Protein AF-A0A1M7T7Q1-F1 (afdb_monomer_lite)

pLDDT: mean 77.38, std 20.25, range [26.64, 97.25]

Radius of gyration: 21.07 Å; chains: 1; bounding box: 43×34×68 Å

Sequence (212 aa):
MLPATKINEINEPLFECFINLDTLTEVQIYKYNQEIDKLAKANKEGALLAHALLCAIQNKNEEAVNAVMSVVNIANHKASFLNSMKILRHLGRMYKLHEVACLGFKKYPTDKVIINDVIESSLATEDAVTLELALEHWHKLFNQPHPSELIFYLEEKIANETKATKQEPEEIDEALGQVLNLSENNLFESAILSKRMKKLAQDLADEINCDD

Foldseek 3Di:
DDPLQPPDDQSNVLVVCLVVLHADDPVRLVVLVVVLVVCCVPPVLVSLLSQLSSCVSVVVPVSSLVSLVVSLVVPPDLSSLVSSLVSCVSSVVLVSSLVSLVSSCVVVVLDPVSLVSNLVSCVVVVVPPSNVVSQVSCCVRPVDGDVVVVVVVLVVVLVVVLVVDPDDPPVVVVSVVVVVVVCVVPPDDDPVSVVVVVVVVVVVVVVVVVPD

Structure (mmCIF, N/CA/C/O backbone):
data_AF-A0A1M7T7Q1-F1
#
_entry.id   AF-A0A1M7T7Q1-F1
#
loop_
_atom_site.group_PDB
_atom_site.id
_atom_site.type_symbol
_atom_site.label_atom_id
_atom_site.label_alt_id
_atom_site.label_comp_id
_atom_site.label_asym_id
_atom_site.label_entity_id
_atom_site.label_seq_id
_atom_site.pdbx_PDB_ins_code
_atom_site.Cartn_x
_atom_site.Cartn_y
_atom_site.Cartn_z
_atom_site.occupancy
_atom_site.B_iso_or_equiv
_atom_site.auth_seq_id
_atom_site.auth_comp_id
_atom_site.auth_asym_id
_atom_site.auth_atom_id
_atom_site.pdbx_PDB_model_num
ATOM 1 N N . MET A 1 1 ? -5.177 -14.797 -4.911 1.00 26.64 1 MET A N 1
ATOM 2 C CA . MET A 1 1 ? -5.858 -14.181 -3.746 1.00 26.64 1 MET A CA 1
ATOM 3 C C . MET A 1 1 ? -4.938 -14.252 -2.532 1.00 26.64 1 MET A C 1
ATOM 5 O O . MET A 1 1 ? -4.535 -15.349 -2.177 1.00 26.64 1 MET A O 1
ATOM 9 N N . LEU A 1 2 ? -4.575 -13.119 -1.919 1.00 33.88 2 LEU A N 1
ATOM 10 C CA . LEU A 1 2 ? -3.832 -13.079 -0.648 1.00 33.88 2 LEU A CA 1
ATOM 11 C C . LEU A 1 2 ? -4.818 -12.861 0.510 1.00 33.88 2 LEU A C 1
ATOM 13 O O . LEU A 1 2 ? -5.330 -11.746 0.630 1.00 33.88 2 LEU A O 1
ATOM 17 N N . PRO A 1 3 ? -5.071 -13.854 1.380 1.00 39.50 3 PRO A N 1
ATOM 18 C CA . PRO A 1 3 ? -5.788 -13.623 2.622 1.00 39.50 3 PRO A CA 1
ATOM 19 C C . PRO A 1 3 ? -4.788 -13.122 3.674 1.00 39.50 3 PRO A C 1
ATOM 21 O O . PRO A 1 3 ? -3.991 -13.887 4.209 1.00 39.50 3 PRO A O 1
ATOM 24 N N . ALA A 1 4 ? -4.801 -11.822 3.961 1.00 40.16 4 ALA A N 1
ATOM 25 C CA . ALA A 1 4 ? -4.068 -11.243 5.095 1.00 40.16 4 ALA A CA 1
ATOM 26 C C . ALA A 1 4 ? -4.928 -10.217 5.857 1.00 40.16 4 ALA A C 1
ATOM 28 O O . ALA A 1 4 ? -4.434 -9.197 6.338 1.00 40.16 4 ALA A O 1
ATOM 29 N N . THR A 1 5 ? -6.230 -10.491 5.955 1.00 49.72 5 THR A N 1
ATOM 30 C CA . THR A 1 5 ? -7.242 -9.606 6.551 1.00 49.72 5 THR A CA 1
ATOM 31 C C . THR A 1 5 ? -7.559 -9.882 8.020 1.00 49.72 5 THR A C 1
ATOM 33 O O . THR A 1 5 ? -8.379 -9.179 8.590 1.00 49.72 5 THR A O 1
ATOM 36 N N . LYS A 1 6 ? -6.878 -10.810 8.704 1.00 54.25 6 LYS A N 1
ATOM 37 C CA . LYS A 1 6 ? -7.157 -11.086 10.129 1.00 54.25 6 LYS A CA 1
ATOM 38 C C . LYS A 1 6 ? -6.105 -10.528 11.084 1.00 54.25 6 LYS A C 1
ATOM 40 O O . LYS A 1 6 ? -5.634 -11.236 11.965 1.00 54.25 6 LYS A O 1
ATOM 45 N N . ILE A 1 7 ? -5.734 -9.253 10.933 1.00 61.22 7 ILE A N 1
ATOM 46 C CA . ILE A 1 7 ? -5.077 -8.547 12.053 1.00 61.22 7 ILE A CA 1
ATOM 47 C C . ILE A 1 7 ? -6.102 -8.347 13.186 1.00 61.22 7 ILE A C 1
ATOM 49 O O . ILE A 1 7 ? -5.757 -8.467 14.359 1.00 61.22 7 ILE A O 1
ATOM 53 N N . ASN A 1 8 ? -7.364 -8.072 12.836 1.00 70.62 8 ASN A N 1
ATOM 54 C CA . ASN A 1 8 ? -8.517 -8.038 13.738 1.00 70.62 8 ASN A CA 1
ATOM 55 C C . ASN A 1 8 ? -9.832 -8.106 12.931 1.00 70.62 8 ASN A C 1
ATOM 57 O O . ASN A 1 8 ? -9.811 -7.993 11.706 1.00 70.62 8 ASN A O 1
ATOM 61 N N . GLU A 1 9 ? -10.957 -8.264 13.630 1.00 78.06 9 GLU A N 1
ATOM 62 C CA . GLU A 1 9 ? -12.293 -8.461 13.044 1.00 78.06 9 GLU A CA 1
ATOM 63 C C . GLU A 1 9 ? -12.877 -7.218 12.348 1.00 78.06 9 GLU A C 1
ATOM 65 O O . GLU A 1 9 ? -13.730 -7.364 11.478 1.00 78.06 9 GLU A O 1
ATOM 70 N N . ILE A 1 10 ? -12.422 -6.001 12.682 1.00 86.94 10 ILE A N 1
ATOM 71 C CA . ILE A 1 10 ? -12.958 -4.760 12.087 1.00 86.94 10 ILE A CA 1
ATOM 72 C C . ILE A 1 10 ? -12.208 -4.317 10.825 1.00 86.94 10 ILE A C 1
ATOM 74 O O . ILE A 1 10 ? -12.775 -3.605 9.999 1.00 86.94 10 ILE A O 1
ATOM 78 N N . ASN A 1 11 ? -10.956 -4.748 10.646 1.00 84.62 11 ASN A N 1
ATOM 79 C CA . ASN A 1 11 ? -10.134 -4.375 9.494 1.00 84.62 11 ASN A CA 1
ATOM 80 C C . ASN A 1 11 ? -10.674 -4.934 8.181 1.00 84.62 11 ASN A C 1
ATOM 82 O O . ASN A 1 11 ? -10.568 -4.264 7.164 1.00 84.62 11 ASN A O 1
ATOM 86 N N . GLU A 1 12 ? -11.217 -6.151 8.186 1.00 85.50 12 GLU A N 1
ATOM 87 C CA . GLU A 1 12 ? -11.718 -6.799 6.972 1.00 85.50 12 GLU A CA 1
ATOM 88 C C . GLU A 1 12 ? -12.935 -6.056 6.384 1.00 85.50 12 GLU A C 1
ATOM 90 O O . GLU A 1 12 ? -12.836 -5.624 5.234 1.00 85.50 12 GLU A O 1
ATOM 95 N N . PRO A 1 13 ? -13.997 -5.751 7.163 1.00 90.25 13 PRO A N 1
ATOM 96 C CA . PRO A 1 13 ? -15.091 -4.898 6.692 1.00 90.25 13 PRO A CA 1
ATOM 97 C C . PRO A 1 13 ? -14.647 -3.496 6.250 1.00 90.25 13 PRO A C 1
ATOM 99 O O . PRO A 1 13 ? -15.153 -2.964 5.265 1.00 90.25 13 PRO A O 1
ATOM 102 N N . LEU A 1 14 ? -13.697 -2.878 6.965 1.00 92.56 14 LEU A N 1
ATOM 103 C CA . LEU A 1 14 ? -13.182 -1.556 6.593 1.00 92.56 14 LEU A CA 1
ATOM 104 C C . LEU A 1 14 ? -12.370 -1.603 5.293 1.00 92.56 14 LEU A C 1
ATOM 106 O O . LEU A 1 14 ? -12.449 -0.677 4.493 1.00 92.56 14 LEU A O 1
ATOM 110 N N . PHE A 1 15 ? -11.614 -2.674 5.051 1.00 89.94 15 PHE A N 1
ATOM 111 C CA . PHE A 1 15 ? -10.901 -2.858 3.789 1.00 89.94 15 PHE A CA 1
ATOM 112 C C . PHE A 1 15 ? -11.854 -3.036 2.615 1.00 89.94 15 PHE A C 1
ATOM 114 O O . PHE A 1 15 ? -11.619 -2.446 1.566 1.00 89.94 15 PHE A O 1
ATOM 121 N N . GLU A 1 16 ? -12.908 -3.832 2.784 1.00 89.12 16 GLU A N 1
ATOM 122 C CA . GLU A 1 16 ? -13.925 -4.025 1.750 1.00 89.12 16 GLU A CA 1
ATOM 123 C C . GLU A 1 16 ? -14.598 -2.695 1.395 1.00 89.12 16 GLU A C 1
ATOM 125 O O . GLU A 1 16 ? -14.605 -2.304 0.230 1.00 89.12 16 GLU A O 1
ATOM 130 N N . CYS A 1 17 ? -15.034 -1.945 2.411 1.00 90.69 17 CYS A N 1
ATOM 131 C CA . CYS A 1 17 ? -15.603 -0.608 2.246 1.00 90.69 17 CYS A CA 1
ATOM 132 C C . CYS A 1 17 ? -14.634 0.342 1.517 1.00 90.69 17 CYS A C 1
ATOM 134 O O . CYS A 1 17 ? -15.016 1.023 0.567 1.00 90.69 17 CYS A O 1
ATOM 136 N N . PHE A 1 18 ? -13.357 0.345 1.909 1.00 90.06 18 PHE A N 1
ATOM 137 C CA . PHE A 1 18 ? -12.330 1.175 1.283 1.00 90.06 18 PHE A CA 1
ATOM 138 C C . PHE A 1 18 ? -12.067 0.807 -0.186 1.00 90.06 18 PHE A C 1
ATOM 140 O O . PHE A 1 18 ? -11.972 1.696 -1.029 1.00 90.06 18 PHE A O 1
ATOM 147 N N . ILE A 1 19 ? -11.960 -0.485 -0.511 1.00 86.88 19 ILE A N 1
ATOM 148 C CA . ILE A 1 19 ? -11.691 -0.959 -1.878 1.00 86.88 19 ILE A CA 1
ATOM 149 C C . ILE A 1 19 ? -12.881 -0.681 -2.801 1.00 86.88 19 ILE A C 1
ATOM 151 O O . ILE A 1 19 ? -12.678 -0.279 -3.946 1.00 86.88 19 ILE A O 1
ATOM 155 N N . ASN A 1 20 ? -14.105 -0.857 -2.300 1.00 87.56 20 ASN A N 1
ATOM 156 C CA . ASN A 1 20 ? -15.332 -0.609 -3.056 1.00 87.56 20 ASN A CA 1
ATOM 157 C C . ASN A 1 20 ? -15.687 0.882 -3.164 1.00 87.56 20 ASN A C 1
ATOM 159 O O . ASN A 1 20 ? -16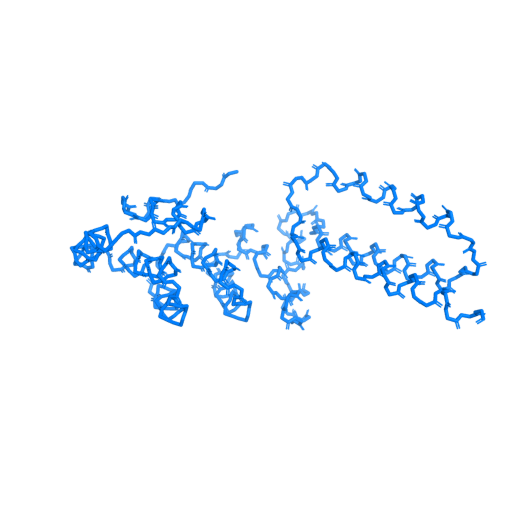.637 1.225 -3.863 1.00 87.56 20 ASN A O 1
ATOM 163 N N . LEU A 1 21 ? -14.916 1.766 -2.514 1.00 86.75 21 LEU A N 1
ATOM 164 C CA . LEU A 1 21 ? -15.192 3.203 -2.422 1.00 86.75 21 LEU A CA 1
ATOM 165 C C . LEU A 1 21 ? -16.572 3.494 -1.808 1.00 86.75 21 LEU A C 1
ATOM 167 O O . LEU A 1 21 ? -17.237 4.471 -2.161 1.00 86.75 21 LEU A O 1
ATOM 171 N N . ASP A 1 22 ? -16.997 2.638 -0.880 1.00 90.25 22 ASP A N 1
ATOM 172 C CA . ASP A 1 22 ? -18.260 2.784 -0.175 1.00 90.25 22 ASP A CA 1
ATOM 173 C C . ASP A 1 22 ? -18.192 3.946 0.821 1.00 90.25 22 ASP A C 1
ATOM 175 O O . ASP A 1 22 ? -17.149 4.265 1.396 1.00 90.25 22 ASP A O 1
ATOM 179 N N . THR A 1 23 ? -19.345 4.561 1.074 1.00 89.94 23 THR A N 1
ATOM 180 C CA . THR A 1 23 ? -19.474 5.593 2.107 1.00 89.94 23 THR A CA 1
ATOM 181 C C . THR A 1 23 ? -20.092 5.007 3.366 1.00 89.94 23 THR A C 1
ATOM 183 O O . THR A 1 23 ? -20.988 4.164 3.320 1.00 89.94 23 THR A O 1
ATOM 186 N N . LEU A 1 24 ? -19.619 5.476 4.517 1.00 93.25 24 LEU A N 1
ATOM 187 C CA . LEU A 1 24 ? -20.177 5.113 5.813 1.00 93.25 24 LEU A CA 1
ATOM 188 C C . LEU A 1 24 ? -21.069 6.238 6.329 1.00 93.25 24 LEU A C 1
ATOM 190 O O . LEU A 1 24 ? -20.715 7.414 6.274 1.00 93.25 24 LEU A O 1
ATOM 194 N N . THR A 1 25 ? -22.212 5.866 6.896 1.00 95.25 25 THR A N 1
ATOM 195 C CA . THR A 1 25 ? -23.063 6.793 7.649 1.00 95.25 25 THR A CA 1
ATOM 196 C C . THR A 1 25 ? -22.359 7.277 8.918 1.00 95.25 25 THR A C 1
ATOM 198 O O . THR A 1 25 ? -21.498 6.588 9.472 1.00 95.25 25 THR A O 1
ATOM 201 N N . GLU A 1 26 ? -22.781 8.424 9.458 1.00 94.62 26 GLU A N 1
ATOM 202 C CA . GLU A 1 26 ? -22.246 8.956 10.723 1.00 94.62 26 GLU A CA 1
ATOM 203 C C . GLU A 1 26 ? -22.358 7.947 11.879 1.00 94.62 26 GLU A C 1
ATOM 205 O O . GLU A 1 26 ? -21.442 7.813 12.691 1.00 94.62 26 GLU A O 1
ATOM 210 N N . VAL A 1 27 ? -23.444 7.166 11.917 1.00 95.69 27 VAL A N 1
ATOM 211 C CA . VAL A 1 27 ? -23.657 6.118 12.927 1.00 95.69 27 VAL A CA 1
ATOM 212 C C . VAL A 1 27 ? -22.642 4.984 12.778 1.00 95.69 27 VAL A C 1
ATOM 214 O O . VAL A 1 27 ? -22.128 4.486 13.780 1.00 95.69 27 VAL A O 1
ATOM 217 N N . GLN A 1 28 ? -22.334 4.564 11.547 1.00 95.56 28 GLN A N 1
ATOM 218 C CA . GLN A 1 28 ? -21.312 3.544 11.291 1.00 95.56 28 GLN A CA 1
ATOM 219 C C . GLN A 1 28 ? -19.921 4.061 11.659 1.00 95.56 28 GLN A C 1
ATOM 221 O O . GLN A 1 28 ? -19.179 3.362 12.344 1.00 95.56 28 GLN A O 1
ATOM 226 N N . ILE A 1 29 ? -19.597 5.299 11.282 1.00 95.50 29 ILE A N 1
ATOM 227 C CA . ILE A 1 29 ? -18.335 5.956 11.640 1.00 95.50 29 ILE A CA 1
ATOM 228 C C . ILE A 1 29 ? -18.161 6.000 13.160 1.00 95.50 29 ILE A C 1
ATOM 230 O O . ILE A 1 29 ? -17.108 5.627 13.676 1.00 95.50 29 ILE A O 1
ATOM 234 N N . TYR A 1 30 ? -19.199 6.414 13.890 1.00 95.69 30 TYR A N 1
ATOM 235 C CA . TYR A 1 30 ? -19.169 6.458 15.348 1.00 95.69 30 TYR A CA 1
ATOM 236 C C . TYR A 1 30 ? -18.923 5.072 15.960 1.00 95.69 30 TYR A C 1
ATOM 238 O O . TYR A 1 30 ? -18.077 4.932 16.844 1.00 95.69 30 TYR A O 1
ATOM 246 N N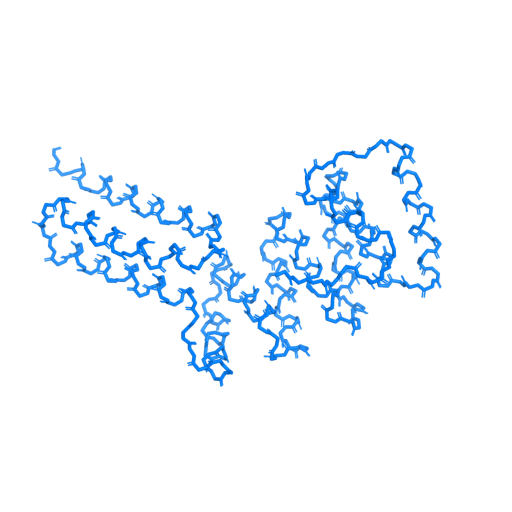 . LYS A 1 31 ? -19.602 4.033 15.454 1.00 95.62 31 LYS A N 1
ATOM 247 C CA . LYS A 1 31 ? -19.387 2.645 15.892 1.00 95.62 31 LYS A CA 1
ATOM 248 C C . LYS A 1 31 ? -17.955 2.176 15.631 1.00 95.62 31 LYS A C 1
ATOM 250 O O . LYS A 1 31 ? -17.335 1.631 16.538 1.00 95.62 31 LYS A O 1
ATOM 255 N N . TYR A 1 32 ? -17.408 2.424 14.440 1.00 96.25 32 TYR A N 1
ATOM 256 C CA . TYR A 1 32 ? -16.029 2.039 14.131 1.00 96.25 32 TYR A CA 1
ATOM 257 C C . TYR A 1 32 ? -15.013 2.767 15.010 1.00 96.25 32 TYR A C 1
ATOM 259 O O . TYR A 1 32 ? -14.093 2.121 15.496 1.00 96.25 32 TYR A O 1
ATOM 267 N N . ASN A 1 33 ? -15.198 4.059 15.294 1.00 95.44 33 ASN A N 1
ATOM 268 C CA . ASN A 1 33 ? -14.327 4.775 16.232 1.00 95.44 33 ASN A CA 1
ATOM 269 C C . ASN A 1 33 ? -14.337 4.133 17.630 1.00 95.44 33 ASN A C 1
ATOM 271 O O . ASN A 1 33 ? -13.274 3.907 18.202 1.00 95.44 33 ASN A O 1
ATOM 275 N N . GLN A 1 34 ? -15.510 3.756 18.153 1.00 94.94 34 GLN A N 1
ATOM 276 C CA . GLN A 1 34 ? -15.586 3.061 19.444 1.00 94.94 34 GLN A CA 1
ATOM 277 C C . GLN A 1 34 ? -14.861 1.709 19.434 1.00 94.94 34 GLN A C 1
ATOM 279 O O . GLN A 1 34 ? -14.197 1.358 20.411 1.00 94.94 34 GLN A O 1
ATOM 284 N N . GLU A 1 35 ? -14.987 0.933 18.357 1.00 94.00 35 GLU A N 1
ATOM 285 C CA . GLU A 1 35 ? -14.284 -0.347 18.231 1.00 94.00 35 GLU A CA 1
ATOM 286 C C . GLU A 1 35 ? -12.768 -0.160 18.076 1.00 94.00 35 GLU A C 1
ATOM 288 O O . GLU A 1 35 ? -11.995 -0.898 18.687 1.00 94.00 35 GLU A O 1
ATOM 293 N N . ILE A 1 36 ? -12.327 0.872 17.351 1.00 95.00 36 ILE A N 1
ATOM 294 C CA . ILE A 1 36 ? -10.913 1.254 17.240 1.00 95.00 36 ILE A CA 1
ATOM 295 C C . ILE A 1 36 ? -10.341 1.611 18.617 1.00 95.00 36 ILE A C 1
ATOM 297 O O . ILE A 1 36 ? -9.273 1.116 18.975 1.00 95.00 36 ILE A O 1
ATOM 301 N N . ASP A 1 37 ? -11.057 2.398 19.422 1.00 93.69 37 ASP A N 1
ATOM 302 C CA . ASP A 1 37 ? -10.616 2.788 20.768 1.00 93.69 37 ASP A CA 1
ATOM 303 C C . ASP A 1 37 ? -10.506 1.589 21.721 1.00 93.69 37 ASP A C 1
ATOM 305 O O . ASP A 1 37 ? -9.577 1.501 22.534 1.00 93.69 37 ASP A O 1
ATOM 309 N N . LYS A 1 38 ? -11.441 0.633 21.627 1.00 91.94 38 LYS A N 1
ATOM 310 C CA . LYS A 1 38 ? -11.355 -0.635 22.370 1.00 91.94 38 LYS A CA 1
ATOM 311 C C . LYS A 1 38 ? -10.139 -1.437 21.918 1.00 91.94 38 LYS A C 1
ATOM 313 O O . LYS A 1 38 ? -9.373 -1.917 22.754 1.00 91.94 38 LYS A O 1
ATOM 318 N N . LEU A 1 39 ? -9.944 -1.544 20.606 1.00 89.31 39 LEU A N 1
ATOM 319 C CA . LEU A 1 39 ? -8.854 -2.296 20.007 1.00 89.31 39 LEU A CA 1
ATOM 320 C C . LEU A 1 39 ? -7.487 -1.690 20.337 1.00 89.31 39 LEU A C 1
ATOM 322 O O . LEU A 1 39 ? -6.550 -2.440 20.590 1.00 89.31 39 LEU A O 1
ATOM 326 N N . ALA A 1 40 ? -7.366 -0.364 20.421 1.00 89.75 40 ALA A N 1
ATOM 327 C CA . ALA A 1 40 ? -6.110 0.325 20.720 1.00 89.75 40 ALA A CA 1
ATOM 328 C C . ALA A 1 40 ? -5.487 -0.104 22.060 1.00 89.75 40 ALA A C 1
ATOM 330 O O . ALA A 1 40 ? -4.267 -0.048 22.219 1.00 89.75 40 ALA A O 1
ATOM 331 N N . LYS A 1 41 ? -6.309 -0.580 23.005 1.00 88.25 41 LYS A N 1
ATOM 332 C CA . LYS A 1 41 ? -5.861 -1.100 24.306 1.00 88.25 41 LYS A CA 1
ATOM 333 C C . LYS A 1 41 ? -5.279 -2.514 24.229 1.00 88.25 41 LYS A C 1
ATOM 335 O O . LYS A 1 41 ? -4.482 -2.875 25.087 1.00 88.25 41 LYS A O 1
ATOM 340 N N . ALA A 1 42 ? -5.680 -3.306 23.235 1.00 86.69 42 ALA A N 1
ATOM 341 C CA . ALA A 1 42 ? -5.305 -4.716 23.099 1.00 86.69 42 ALA A CA 1
ATOM 342 C C . ALA A 1 42 ? -4.314 -4.969 21.950 1.00 86.69 42 ALA A C 1
ATOM 344 O O . ALA A 1 42 ? -3.381 -5.753 22.091 1.00 86.69 42 ALA A O 1
ATOM 345 N N . ASN A 1 43 ? -4.506 -4.299 20.813 1.00 87.12 43 ASN A N 1
ATOM 346 C CA . ASN A 1 43 ? -3.706 -4.433 19.602 1.00 87.12 43 ASN A CA 1
ATOM 347 C C . ASN A 1 43 ? -3.548 -3.063 18.925 1.00 87.12 43 ASN A C 1
ATOM 349 O O . ASN A 1 43 ? -4.347 -2.659 18.077 1.00 87.12 43 ASN A O 1
ATOM 353 N N . LYS A 1 44 ? -2.475 -2.356 19.293 1.00 89.00 44 LYS A N 1
ATOM 354 C CA . LYS A 1 44 ? -2.169 -1.017 18.773 1.00 89.00 44 LYS A CA 1
ATOM 355 C C . LYS A 1 44 ? -1.949 -1.004 17.255 1.00 89.00 44 LYS A C 1
ATOM 357 O O . LYS A 1 44 ? -2.403 -0.083 16.587 1.00 89.00 44 LYS A O 1
ATOM 362 N N . GLU A 1 45 ? -1.280 -2.021 16.715 1.00 90.50 45 GLU A N 1
ATOM 363 C CA . GLU A 1 45 ? -0.999 -2.156 15.277 1.00 90.50 45 GLU A CA 1
ATOM 364 C C . GLU A 1 45 ? -2.299 -2.308 14.477 1.00 90.50 45 GLU A C 1
ATOM 366 O O . GLU A 1 45 ? -2.539 -1.578 13.516 1.00 90.50 45 GLU A O 1
ATOM 371 N N . GLY A 1 46 ? -3.191 -3.186 14.940 1.00 90.06 46 GLY A N 1
ATOM 372 C CA . GLY A 1 46 ? -4.513 -3.369 14.354 1.00 90.06 46 GLY A CA 1
ATOM 373 C C . GLY A 1 46 ? -5.395 -2.124 14.437 1.00 90.06 46 GLY A C 1
ATOM 374 O O . GLY A 1 46 ? -6.076 -1.813 13.463 1.00 90.06 46 GLY A O 1
ATOM 375 N N . ALA A 1 47 ? -5.365 -1.408 15.564 1.00 92.56 47 ALA A N 1
ATOM 376 C CA . ALA A 1 47 ? -6.148 -0.188 15.757 1.00 92.56 47 ALA A CA 1
ATOM 377 C C . ALA A 1 47 ? -5.686 0.956 14.849 1.00 92.56 47 ALA A C 1
ATOM 379 O O . ALA A 1 47 ? -6.516 1.637 14.254 1.00 92.56 47 ALA A O 1
ATOM 380 N N . LEU A 1 48 ? -4.371 1.142 14.694 1.00 94.38 48 LEU A N 1
ATOM 381 C CA . LEU A 1 48 ? -3.830 2.149 13.779 1.00 94.38 48 LEU A CA 1
ATOM 382 C C . LEU A 1 48 ? -4.187 1.844 12.321 1.00 94.38 48 LEU A C 1
ATOM 384 O O . LEU A 1 48 ? -4.496 2.763 11.568 1.00 94.38 48 LEU A O 1
ATOM 388 N N . LEU A 1 49 ? -4.199 0.566 11.931 1.00 94.25 49 LEU A N 1
ATOM 389 C CA . LEU A 1 49 ? -4.602 0.175 10.582 1.00 94.25 49 LEU A CA 1
ATOM 390 C C . LEU A 1 49 ? -6.101 0.413 10.337 1.00 94.25 49 LEU A C 1
ATOM 392 O O . LEU A 1 49 ? -6.465 0.969 9.303 1.00 94.25 49 LEU A O 1
ATOM 396 N N . ALA A 1 50 ? -6.958 0.064 11.301 1.00 94.75 50 ALA A N 1
ATOM 397 C CA . ALA A 1 50 ? -8.387 0.372 11.247 1.00 94.75 50 ALA A CA 1
ATOM 398 C C . ALA A 1 50 ? -8.633 1.886 11.146 1.00 94.75 50 ALA A C 1
ATOM 400 O O . ALA A 1 50 ? -9.456 2.338 10.351 1.00 94.75 50 ALA A O 1
ATOM 401 N N . HIS A 1 51 ? -7.882 2.678 11.916 1.00 96.94 51 HIS A N 1
ATOM 402 C CA . HIS A 1 51 ? -7.945 4.134 11.867 1.00 96.94 51 HIS A CA 1
ATOM 403 C C . HIS A 1 51 ? -7.519 4.686 10.501 1.00 96.94 51 HIS A C 1
ATOM 405 O O . HIS A 1 51 ? -8.211 5.540 9.950 1.00 96.94 51 HIS A O 1
ATOM 411 N N . ALA A 1 52 ? -6.437 4.162 9.916 1.00 96.81 52 ALA A N 1
ATOM 412 C CA . ALA A 1 52 ? -5.993 4.551 8.581 1.00 96.81 52 ALA A CA 1
ATOM 413 C C . ALA A 1 52 ? -7.080 4.314 7.519 1.00 96.81 52 ALA A C 1
ATOM 415 O O . ALA A 1 52 ? -7.365 5.209 6.725 1.00 96.81 52 ALA A O 1
ATOM 416 N N . LEU A 1 53 ? -7.721 3.140 7.543 1.00 96.00 53 LEU A N 1
ATOM 417 C CA . LEU A 1 53 ? -8.822 2.801 6.635 1.00 96.00 53 LEU A CA 1
ATOM 418 C C . LEU A 1 53 ? -10.027 3.718 6.834 1.00 96.00 53 LEU A C 1
ATOM 420 O O . LEU A 1 53 ? -10.568 4.239 5.863 1.00 96.00 53 LEU A O 1
ATOM 424 N N . LEU A 1 54 ? -10.432 3.952 8.085 1.00 97.00 54 LEU A N 1
ATOM 425 C CA . LEU A 1 54 ? -11.578 4.804 8.388 1.00 97.00 54 LEU A CA 1
ATOM 426 C C . LEU A 1 54 ? -11.345 6.255 7.940 1.00 97.00 54 LEU A C 1
ATOM 428 O O . LEU A 1 54 ? -12.255 6.874 7.389 1.00 97.00 54 LEU A O 1
ATOM 432 N N . CYS A 1 55 ? -10.133 6.790 8.122 1.00 96.88 55 CYS A N 1
ATOM 433 C CA . CYS A 1 55 ? -9.759 8.094 7.575 1.00 96.88 55 CYS A CA 1
ATOM 434 C C . CYS A 1 55 ? -9.810 8.091 6.042 1.00 96.88 55 CYS A C 1
ATOM 436 O O . CYS A 1 55 ? -10.379 9.008 5.452 1.00 96.88 55 CYS A O 1
ATOM 438 N N . ALA A 1 56 ? -9.287 7.050 5.391 1.00 94.62 56 ALA A N 1
ATOM 439 C CA . ALA A 1 56 ? -9.294 6.950 3.935 1.00 94.62 56 ALA A CA 1
ATOM 440 C C . ALA A 1 56 ? -10.724 6.911 3.358 1.00 94.62 56 ALA A C 1
ATOM 442 O O . ALA A 1 56 ? -11.025 7.650 2.425 1.00 94.62 56 ALA A O 1
ATOM 443 N N . ILE A 1 57 ? -11.633 6.142 3.970 1.00 94.81 57 ILE A N 1
ATOM 444 C CA . ILE A 1 57 ? -13.065 6.093 3.610 1.00 94.81 57 ILE A CA 1
ATOM 445 C C . ILE A 1 57 ? -13.733 7.469 3.763 1.00 94.81 57 ILE A C 1
ATOM 447 O O . ILE A 1 57 ? -14.593 7.849 2.975 1.00 94.81 57 ILE A O 1
ATOM 451 N N . GLN A 1 58 ? -13.320 8.252 4.761 1.00 94.81 58 GLN A N 1
ATOM 452 C CA . GLN A 1 58 ? -13.805 9.619 4.985 1.00 94.81 58 GLN A CA 1
ATOM 453 C C . GLN A 1 58 ? -13.120 10.669 4.095 1.00 94.81 58 GLN A C 1
ATOM 455 O O . GLN A 1 58 ? -13.321 11.865 4.309 1.00 94.81 58 GLN A O 1
ATOM 460 N N . ASN A 1 59 ? -12.292 10.247 3.132 1.00 92.88 59 ASN A N 1
ATOM 461 C CA . ASN A 1 59 ? -11.483 11.114 2.272 1.00 92.88 59 ASN A CA 1
ATOM 462 C C . ASN A 1 59 ? -10.518 12.038 3.052 1.00 92.88 59 ASN A C 1
ATOM 464 O O . ASN A 1 59 ? -10.099 13.095 2.576 1.00 92.88 59 ASN A O 1
ATOM 468 N N . LYS A 1 60 ? -10.144 11.626 4.267 1.00 96.00 60 LYS A N 1
ATOM 469 C CA . LYS A 1 60 ? -9.149 12.261 5.139 1.00 96.00 60 LYS A CA 1
ATOM 470 C C . LYS A 1 60 ? -7.765 11.712 4.813 1.00 96.00 60 LYS A C 1
ATOM 472 O O . LYS A 1 60 ? -7.174 10.934 5.564 1.00 96.00 60 LYS A O 1
ATOM 477 N N . ASN A 1 61 ? -7.294 12.043 3.612 1.00 93.75 61 ASN A N 1
ATOM 478 C CA . ASN A 1 61 ? -6.152 11.368 2.993 1.00 93.75 61 ASN A CA 1
ATOM 479 C C . ASN A 1 61 ? -4.842 11.588 3.758 1.00 93.75 61 ASN A C 1
ATOM 481 O O . ASN A 1 61 ? -4.064 10.650 3.913 1.00 93.75 61 ASN A O 1
ATOM 485 N N . GLU A 1 62 ? -4.603 12.793 4.274 1.00 95.25 62 GLU A N 1
ATOM 486 C CA . GLU A 1 62 ? -3.381 13.082 5.031 1.00 95.25 62 GLU A CA 1
ATOM 487 C C . GLU A 1 62 ? -3.392 12.393 6.403 1.00 95.25 62 GLU A C 1
ATOM 489 O O . GLU A 1 62 ? -2.384 11.806 6.803 1.00 95.25 62 GLU A O 1
ATOM 494 N N . GLU A 1 63 ? -4.533 12.358 7.104 1.00 97.00 63 GLU A N 1
ATOM 495 C CA . GLU A 1 63 ? -4.649 11.566 8.333 1.00 97.00 63 GLU A CA 1
ATOM 496 C C . GLU A 1 63 ? -4.475 10.066 8.070 1.00 97.00 63 GLU A C 1
ATOM 498 O O . GLU A 1 63 ? -3.791 9.389 8.840 1.00 97.00 63 GLU A O 1
ATOM 503 N N . ALA A 1 64 ? -5.028 9.547 6.970 1.00 96.69 64 ALA A N 1
ATOM 504 C CA . ALA A 1 64 ? -4.858 8.151 6.580 1.00 96.69 64 ALA A CA 1
ATOM 505 C C . ALA A 1 64 ? -3.381 7.806 6.337 1.00 96.69 64 ALA A C 1
ATOM 507 O O . ALA A 1 64 ? -2.888 6.805 6.858 1.00 96.69 64 ALA A O 1
ATOM 508 N N . VAL A 1 65 ? -2.647 8.657 5.612 1.00 96.62 65 VAL A N 1
ATOM 509 C CA . VAL A 1 65 ? -1.206 8.476 5.367 1.00 96.62 65 VAL A CA 1
ATOM 510 C C . VAL A 1 65 ? -0.415 8.518 6.674 1.00 96.62 65 VAL A C 1
ATOM 512 O O . VAL A 1 65 ? 0.415 7.642 6.916 1.00 96.62 65 VAL A O 1
ATOM 515 N N . ASN A 1 66 ? -0.689 9.482 7.554 1.00 97.25 66 ASN A N 1
ATOM 516 C CA . ASN A 1 66 ? -0.012 9.585 8.850 1.00 97.25 66 ASN A CA 1
ATOM 517 C C . ASN A 1 66 ? -0.270 8.358 9.739 1.00 97.25 66 ASN A C 1
ATOM 519 O O . ASN A 1 66 ? 0.645 7.851 10.403 1.00 97.25 66 ASN A O 1
ATOM 523 N N . ALA A 1 67 ? -1.500 7.843 9.724 1.00 96.56 67 ALA A N 1
ATOM 524 C CA . ALA A 1 67 ? -1.859 6.614 10.415 1.00 96.56 67 ALA A CA 1
ATOM 525 C C . ALA A 1 67 ? -1.122 5.401 9.825 1.00 96.56 67 ALA A C 1
ATOM 527 O O . ALA A 1 67 ? -0.545 4.624 10.586 1.00 96.56 67 ALA A O 1
ATOM 528 N N . VAL A 1 68 ? -1.038 5.280 8.494 1.00 96.75 68 VAL A N 1
ATOM 529 C CA . VAL A 1 68 ? -0.245 4.235 7.822 1.00 96.75 68 VAL A CA 1
ATOM 530 C C . VAL A 1 68 ? 1.222 4.283 8.248 1.00 96.75 68 VAL A C 1
ATOM 532 O O . VAL A 1 68 ? 1.780 3.258 8.638 1.00 96.75 68 VAL A O 1
ATOM 535 N N . MET A 1 69 ? 1.855 5.457 8.236 1.00 96.75 69 MET A N 1
ATOM 536 C CA . MET A 1 69 ? 3.257 5.570 8.657 1.00 96.75 69 MET A CA 1
ATOM 537 C C . MET A 1 69 ? 3.433 5.182 10.130 1.00 96.75 69 MET A C 1
ATOM 539 O O . MET A 1 69 ? 4.413 4.531 10.495 1.00 96.75 69 MET A O 1
ATOM 543 N N . SER A 1 70 ? 2.446 5.496 10.972 1.00 95.81 70 SER A N 1
ATOM 544 C CA . SER A 1 70 ? 2.427 5.063 12.372 1.00 95.81 70 SER A CA 1
ATOM 545 C C . SER A 1 70 ? 2.310 3.543 12.514 1.00 95.81 70 SER A C 1
ATOM 547 O O . SER A 1 70 ? 2.980 2.980 13.378 1.00 95.81 70 SER A O 1
ATOM 549 N N . VAL A 1 71 ? 1.520 2.871 11.661 1.00 94.69 71 VAL A N 1
ATOM 550 C CA . VAL A 1 71 ? 1.473 1.397 11.583 1.00 94.69 71 VAL A CA 1
ATOM 551 C C . VAL A 1 71 ? 2.856 0.858 11.237 1.00 94.69 71 VAL A C 1
ATOM 553 O O . VAL A 1 71 ? 3.370 0.015 11.963 1.00 94.69 71 VAL A O 1
ATOM 556 N N . VAL A 1 72 ? 3.476 1.360 10.165 1.00 94.31 72 VAL A N 1
ATOM 557 C CA . VAL A 1 72 ? 4.771 0.870 9.655 1.00 94.31 72 VAL A CA 1
ATOM 558 C C . VAL A 1 72 ? 5.879 0.999 10.702 1.00 94.31 72 VAL A C 1
ATOM 560 O O . VAL A 1 72 ? 6.659 0.066 10.881 1.00 94.31 72 VAL A O 1
ATOM 563 N N . ASN A 1 73 ? 5.895 2.097 11.461 1.00 93.38 73 ASN A N 1
ATOM 564 C CA . ASN A 1 73 ? 6.879 2.334 12.521 1.00 93.38 73 ASN A CA 1
ATOM 565 C C . ASN A 1 73 ? 6.814 1.322 13.673 1.00 93.38 73 ASN A C 1
ATOM 567 O O . ASN A 1 73 ? 7.813 1.118 14.361 1.00 93.38 73 ASN A O 1
ATOM 571 N N . ILE A 1 74 ? 5.656 0.699 13.903 1.00 91.19 74 ILE A N 1
ATOM 572 C CA . ILE A 1 74 ? 5.474 -0.298 14.968 1.00 91.19 74 ILE A CA 1
ATOM 573 C C . ILE A 1 74 ? 5.170 -1.699 14.429 1.00 91.19 74 ILE A C 1
ATOM 575 O O . ILE A 1 74 ? 4.903 -2.604 15.219 1.00 91.19 74 ILE A O 1
ATOM 579 N N . ALA A 1 75 ? 5.172 -1.874 13.105 1.00 87.44 75 ALA A N 1
ATOM 580 C CA . ALA A 1 75 ? 4.681 -3.075 12.450 1.00 87.44 75 ALA A CA 1
ATOM 581 C C . ALA A 1 75 ? 5.553 -4.278 12.802 1.00 87.44 75 ALA A C 1
ATOM 583 O O . ALA A 1 75 ? 6.708 -4.388 12.371 1.00 87.44 75 ALA A O 1
ATOM 584 N N . ASN A 1 76 ? 4.986 -5.229 13.540 1.00 80.62 76 ASN A N 1
ATOM 585 C CA . ASN A 1 76 ? 5.658 -6.484 13.866 1.00 80.62 76 ASN A CA 1
ATOM 586 C C . ASN A 1 76 ? 5.344 -7.574 12.843 1.00 80.62 76 ASN A C 1
ATOM 588 O O . ASN A 1 76 ? 6.134 -8.505 12.668 1.00 80.62 76 ASN A O 1
ATOM 592 N N . HIS A 1 77 ? 4.232 -7.428 12.121 1.00 84.38 77 HIS A N 1
ATOM 593 C CA . HIS A 1 77 ? 3.741 -8.430 11.193 1.00 84.38 77 HIS A CA 1
ATOM 594 C C . HIS A 1 77 ? 3.874 -7.992 9.735 1.00 84.38 77 HIS A C 1
ATOM 596 O O . HIS A 1 77 ? 3.597 -6.852 9.364 1.00 84.38 77 HIS A O 1
ATOM 602 N N . LYS A 1 78 ? 4.195 -8.961 8.872 1.00 89.25 78 LYS A N 1
ATOM 603 C CA . LYS A 1 78 ? 4.232 -8.775 7.416 1.00 89.25 78 LYS A CA 1
ATOM 604 C C . LYS A 1 78 ? 2.907 -8.246 6.866 1.00 89.25 78 LYS A C 1
ATOM 606 O O . LYS A 1 78 ? 2.894 -7.395 5.984 1.00 89.25 78 LYS A O 1
ATOM 611 N N . ALA A 1 79 ? 1.793 -8.734 7.414 1.00 87.88 79 ALA A N 1
ATOM 612 C CA . ALA A 1 79 ? 0.452 -8.322 7.011 1.00 87.88 79 ALA A CA 1
ATOM 613 C C . ALA A 1 79 ? 0.254 -6.803 7.112 1.00 87.88 79 ALA A C 1
ATOM 615 O O . ALA A 1 79 ? -0.394 -6.219 6.252 1.00 87.88 79 ALA A O 1
ATOM 616 N N . SER A 1 80 ? 0.854 -6.153 8.108 1.00 89.19 80 SER A N 1
ATOM 617 C CA . SER A 1 80 ? 0.729 -4.709 8.292 1.00 89.19 80 SER A CA 1
ATOM 618 C C . SER A 1 80 ? 1.492 -3.925 7.239 1.00 89.19 80 SER A C 1
ATOM 620 O O . SER A 1 80 ? 0.963 -2.942 6.742 1.00 89.19 80 SER A O 1
ATOM 622 N N . PHE A 1 81 ? 2.669 -4.394 6.813 1.00 91.38 81 PHE A N 1
ATOM 623 C CA . PHE A 1 81 ? 3.360 -3.811 5.659 1.00 91.38 81 PHE A CA 1
ATOM 624 C C . PHE A 1 81 ? 2.511 -3.934 4.393 1.00 91.38 81 PHE A C 1
ATOM 626 O O . PHE A 1 81 ? 2.246 -2.931 3.737 1.00 91.38 81 PHE A O 1
ATOM 633 N N . LEU A 1 82 ? 2.014 -5.137 4.090 1.00 91.69 82 LEU A N 1
ATOM 634 C CA . LEU A 1 82 ? 1.190 -5.379 2.900 1.00 91.69 82 LEU A CA 1
ATOM 635 C C . LEU A 1 82 ? -0.085 -4.523 2.894 1.00 91.69 82 LEU A C 1
ATOM 637 O O . LEU A 1 82 ? -0.448 -3.942 1.875 1.00 91.69 82 LEU A O 1
ATOM 641 N N . ASN A 1 83 ? -0.762 -4.421 4.036 1.00 91.38 83 ASN A N 1
ATOM 642 C CA . ASN A 1 83 ? -1.986 -3.636 4.163 1.00 91.38 83 ASN A CA 1
ATOM 643 C C . ASN A 1 83 ? -1.711 -2.126 4.079 1.00 91.38 83 ASN A C 1
ATOM 645 O O . ASN A 1 83 ? -2.442 -1.420 3.389 1.00 91.38 83 ASN A O 1
ATOM 649 N N . SER A 1 84 ? -0.627 -1.642 4.687 1.00 94.69 84 SER A N 1
ATOM 650 C CA . SER A 1 84 ? -0.163 -0.257 4.546 1.00 94.69 84 SER A CA 1
ATOM 651 C C . SER A 1 84 ? 0.143 0.110 3.092 1.00 94.69 84 SER A C 1
ATOM 653 O O . SER A 1 84 ? -0.294 1.157 2.616 1.00 94.69 84 SER A O 1
ATOM 655 N N . MET A 1 85 ? 0.834 -0.766 2.357 1.00 94.06 85 MET A N 1
ATOM 656 C CA . MET A 1 85 ? 1.145 -0.553 0.938 1.00 94.06 85 MET A CA 1
ATOM 657 C C . MET A 1 85 ? -0.120 -0.507 0.075 1.00 94.06 85 MET A C 1
ATOM 659 O O . MET A 1 85 ? -0.260 0.387 -0.758 1.00 94.06 85 MET A O 1
ATOM 663 N N . LYS A 1 86 ? -1.097 -1.391 0.321 1.00 91.56 86 LYS A N 1
ATOM 664 C CA . LYS A 1 86 ? -2.402 -1.334 -0.362 1.00 91.56 86 LYS A CA 1
ATOM 665 C C . LYS A 1 86 ? -3.100 0.008 -0.152 1.00 91.56 86 LYS A C 1
ATOM 667 O O . LYS A 1 86 ? -3.556 0.605 -1.123 1.00 91.56 86 LYS A O 1
ATOM 672 N N . ILE A 1 87 ? -3.153 0.502 1.086 1.00 92.50 87 ILE A N 1
ATOM 673 C CA . ILE A 1 87 ? -3.781 1.797 1.387 1.00 92.50 87 ILE A CA 1
ATOM 674 C C . ILE A 1 87 ? -3.079 2.920 0.616 1.00 92.50 87 ILE A C 1
ATOM 676 O O . ILE A 1 87 ? -3.734 3.673 -0.100 1.00 92.50 87 ILE A O 1
ATOM 680 N N . LEU A 1 88 ? -1.748 3.001 0.687 1.00 94.12 88 LEU A N 1
ATOM 681 C CA . LEU A 1 88 ? -0.979 4.051 0.005 1.00 94.12 88 LEU A CA 1
ATOM 682 C C . LEU A 1 88 ? -1.134 4.007 -1.518 1.00 94.12 88 LEU A C 1
ATOM 684 O O . LEU A 1 88 ? -1.240 5.059 -2.151 1.00 94.12 88 LEU A O 1
ATOM 688 N N . ARG A 1 89 ? -1.197 2.804 -2.094 1.00 91.19 89 ARG A N 1
ATOM 689 C CA . ARG A 1 89 ? -1.455 2.585 -3.520 1.00 91.19 89 ARG A CA 1
ATOM 690 C C . ARG A 1 89 ? -2.821 3.133 -3.931 1.00 91.19 89 ARG A C 1
ATOM 692 O O . ARG A 1 89 ? -2.892 3.905 -4.881 1.00 91.19 89 ARG A O 1
ATOM 699 N N . HIS A 1 90 ? -3.881 2.788 -3.200 1.00 88.50 90 HIS A N 1
ATOM 700 C CA . HIS A 1 90 ? -5.233 3.289 -3.474 1.00 88.50 90 HIS A CA 1
ATOM 701 C C . HIS A 1 90 ? -5.347 4.810 -3.294 1.00 88.50 90 HIS A C 1
ATOM 703 O O . HIS A 1 90 ? -6.059 5.463 -4.050 1.00 88.50 90 HIS A O 1
ATOM 709 N N . LEU A 1 91 ? -4.597 5.394 -2.355 1.00 87.25 91 LEU A N 1
ATOM 710 C CA . LEU A 1 91 ? -4.521 6.848 -2.163 1.00 87.25 91 LEU A CA 1
ATOM 711 C C . LEU A 1 91 ? -3.620 7.567 -3.191 1.00 87.25 91 LEU A C 1
ATOM 713 O O . LEU A 1 91 ? -3.450 8.788 -3.118 1.00 87.25 91 LEU A O 1
ATOM 717 N N . GLY A 1 92 ? -2.986 6.836 -4.115 1.00 87.38 92 GLY A N 1
ATOM 718 C CA . GLY A 1 92 ? -2.068 7.392 -5.114 1.00 87.38 92 GLY A CA 1
ATOM 719 C C . GLY A 1 92 ? -0.784 7.986 -4.522 1.00 87.38 92 GLY A C 1
ATOM 720 O O . GLY A 1 92 ? -0.143 8.831 -5.143 1.00 87.38 92 GLY A O 1
ATOM 721 N N . ARG A 1 93 ? -0.392 7.586 -3.308 1.00 90.94 93 ARG A N 1
ATOM 722 C CA . ARG A 1 93 ? 0.770 8.133 -2.588 1.00 90.94 93 ARG A CA 1
ATOM 723 C C . ARG A 1 93 ? 2.038 7.341 -2.914 1.00 90.94 93 ARG A C 1
ATOM 725 O O . ARG A 1 93 ? 2.618 6.709 -2.037 1.00 90.94 93 ARG A O 1
ATOM 732 N N . MET A 1 94 ? 2.475 7.388 -4.175 1.00 89.50 94 MET A N 1
ATOM 733 C CA . MET A 1 94 ? 3.536 6.509 -4.699 1.00 89.50 94 MET A CA 1
ATOM 734 C C . MET A 1 94 ? 4.900 6.681 -4.016 1.00 89.50 94 MET A C 1
ATOM 736 O O . MET A 1 94 ? 5.531 5.684 -3.690 1.00 89.50 94 MET A O 1
ATOM 740 N N . TYR A 1 95 ? 5.321 7.906 -3.683 1.00 91.94 95 TYR A N 1
ATOM 741 C CA . TYR A 1 95 ? 6.565 8.113 -2.921 1.00 91.94 95 TYR A CA 1
ATOM 742 C C . TYR A 1 95 ? 6.518 7.485 -1.522 1.00 91.94 95 TYR A C 1
ATOM 744 O O . TYR A 1 95 ? 7.500 6.910 -1.059 1.00 91.94 95 TYR A O 1
ATOM 752 N N . LYS A 1 96 ? 5.364 7.556 -0.847 1.00 95.25 96 LYS A N 1
ATOM 753 C CA . LYS A 1 96 ? 5.183 6.921 0.465 1.00 95.25 96 LYS A CA 1
ATOM 754 C C . LYS A 1 96 ? 5.057 5.410 0.347 1.00 95.25 96 LYS A C 1
ATOM 756 O O . LYS A 1 96 ? 5.609 4.696 1.177 1.00 95.25 96 LYS A O 1
ATOM 761 N N . LEU A 1 97 ? 4.373 4.923 -0.687 1.00 94.69 97 LEU A N 1
ATOM 762 C CA . LEU A 1 97 ? 4.343 3.503 -1.021 1.00 94.69 97 LEU A CA 1
ATOM 763 C C . LEU A 1 97 ? 5.769 2.972 -1.198 1.00 94.69 97 LEU A C 1
ATOM 765 O O . LEU A 1 97 ? 6.103 1.968 -0.582 1.00 94.69 97 LEU A O 1
ATOM 769 N N . HIS A 1 98 ? 6.601 3.678 -1.964 1.00 94.56 98 HIS A N 1
ATOM 770 C CA . HIS A 1 98 ? 7.996 3.321 -2.194 1.00 94.56 98 HIS A CA 1
ATOM 771 C C . HIS A 1 98 ? 8.801 3.248 -0.890 1.00 94.56 98 HIS A C 1
ATOM 773 O O . HIS A 1 98 ? 9.452 2.242 -0.613 1.00 94.56 98 HIS A O 1
ATOM 779 N N . GLU A 1 99 ? 8.682 4.263 -0.028 1.00 96.19 99 GLU A N 1
ATOM 780 C CA . GLU A 1 99 ? 9.321 4.278 1.295 1.00 96.19 99 GLU A CA 1
ATOM 781 C C . GLU A 1 99 ? 8.941 3.036 2.125 1.00 96.19 99 GLU A C 1
ATOM 783 O O . GLU A 1 99 ? 9.807 2.337 2.661 1.00 96.19 99 GLU A O 1
ATOM 788 N N . VAL A 1 100 ? 7.644 2.717 2.191 1.00 96.69 100 VAL A N 1
ATOM 789 C CA . VAL A 1 100 ? 7.133 1.565 2.946 1.00 96.69 100 VAL A CA 1
ATOM 790 C C . VAL A 1 100 ? 7.539 0.235 2.310 1.00 96.69 100 VAL A C 1
ATOM 792 O O . VAL A 1 100 ? 7.896 -0.691 3.041 1.00 96.69 100 VAL A O 1
ATOM 795 N N . ALA A 1 101 ? 7.530 0.131 0.981 1.00 95.69 101 ALA A N 1
ATOM 796 C CA . ALA A 1 101 ? 7.941 -1.066 0.254 1.00 95.69 101 ALA A CA 1
ATOM 797 C C . ALA A 1 101 ? 9.418 -1.381 0.504 1.00 95.69 101 ALA A C 1
ATOM 799 O O . ALA A 1 101 ? 9.755 -2.506 0.869 1.00 95.69 101 ALA A O 1
ATOM 800 N N . CYS A 1 102 ? 10.290 -0.374 0.437 1.00 96.00 102 CYS A N 1
ATOM 801 C CA . CYS A 1 102 ? 11.714 -0.515 0.738 1.00 96.00 102 CYS A CA 1
ATOM 802 C C . CYS A 1 102 ? 11.969 -0.944 2.192 1.00 96.00 102 CYS A C 1
ATOM 804 O O . CYS A 1 102 ? 12.826 -1.793 2.454 1.00 96.00 102 CYS A O 1
ATOM 806 N N . LEU A 1 103 ? 11.214 -0.405 3.156 1.00 95.94 103 LEU A N 1
ATOM 807 C CA . LEU A 1 103 ? 11.273 -0.860 4.552 1.00 95.94 103 LEU A CA 1
ATOM 808 C C . LEU A 1 103 ? 10.786 -2.307 4.702 1.00 95.94 103 LEU A C 1
ATOM 810 O O . LEU A 1 103 ? 11.420 -3.107 5.395 1.00 95.94 103 LEU A O 1
ATOM 814 N N . GLY A 1 104 ? 9.690 -2.654 4.026 1.00 94.56 104 GLY A N 1
ATOM 815 C CA . GLY A 1 104 ? 9.160 -4.012 3.976 1.00 94.56 104 GLY A CA 1
ATOM 816 C C . GLY A 1 104 ? 10.179 -4.992 3.407 1.00 94.56 104 GLY A C 1
ATOM 817 O O . GLY A 1 104 ? 10.392 -6.051 3.991 1.00 94.56 104 GLY A O 1
ATOM 818 N N . PHE A 1 105 ? 10.865 -4.621 2.327 1.00 95.62 105 PHE A N 1
ATOM 819 C CA . PHE A 1 105 ? 11.863 -5.450 1.659 1.00 95.62 105 PHE A CA 1
ATOM 820 C C . PHE A 1 105 ? 13.075 -5.722 2.546 1.00 95.62 105 PHE A C 1
ATOM 822 O O . PHE A 1 105 ? 13.500 -6.868 2.668 1.00 95.62 105 PHE A O 1
ATOM 829 N N . LYS A 1 106 ? 13.563 -4.711 3.276 1.00 94.50 106 LYS A N 1
ATOM 830 C CA . LYS A 1 106 ? 14.624 -4.904 4.281 1.00 94.50 106 LYS A CA 1
ATOM 831 C C . LYS A 1 106 ? 14.237 -5.928 5.353 1.00 94.50 106 LYS A C 1
ATOM 833 O O . LYS A 1 106 ? 15.097 -6.657 5.838 1.00 94.50 106 LYS A O 1
ATOM 838 N N . LYS A 1 107 ? 12.957 -5.981 5.738 1.00 94.25 107 LYS A N 1
ATOM 839 C CA . LYS A 1 107 ? 12.454 -6.883 6.788 1.00 94.25 107 LYS A CA 1
ATOM 840 C C . LYS A 1 107 ? 12.052 -8.265 6.262 1.00 94.25 107 LYS A C 1
ATOM 842 O O . LYS A 1 107 ? 12.171 -9.252 6.986 1.00 94.25 107 LYS A O 1
ATOM 847 N N . TYR A 1 108 ? 11.584 -8.341 5.022 1.00 94.19 108 TYR A N 1
ATOM 848 C CA . TYR A 1 108 ? 11.042 -9.541 4.388 1.00 94.19 108 TYR A CA 1
ATOM 849 C C . TYR A 1 108 ? 11.601 -9.701 2.961 1.00 94.19 108 TYR A C 1
ATOM 851 O O . TYR A 1 108 ? 10.842 -9.668 1.990 1.00 94.19 108 TYR A O 1
ATOM 859 N N . PRO A 1 109 ? 12.922 -9.897 2.807 1.00 94.88 109 PRO A N 1
ATOM 860 C CA . PRO A 1 109 ? 13.595 -9.810 1.510 1.00 94.88 109 PRO A CA 1
ATOM 861 C C . PRO A 1 109 ? 13.257 -10.954 0.554 1.00 94.88 109 PRO A C 1
ATOM 863 O O . PRO A 1 109 ? 13.626 -10.899 -0.609 1.00 94.88 109 PRO A O 1
ATOM 866 N N . THR A 1 110 ? 12.596 -12.014 1.015 1.00 94.31 110 THR A N 1
ATOM 867 C CA . THR A 1 110 ? 12.188 -13.152 0.177 1.00 94.31 110 THR A CA 1
ATOM 868 C C . THR A 1 110 ? 10.706 -13.125 -0.182 1.00 94.31 110 THR A C 1
ATOM 870 O O . THR A 1 110 ? 10.225 -14.014 -0.885 1.00 94.31 110 THR A O 1
ATOM 873 N N . ASP A 1 111 ? 9.954 -12.136 0.308 1.00 93.62 111 ASP A N 1
ATOM 874 C CA . ASP A 1 111 ? 8.526 -12.070 0.047 1.00 93.62 111 ASP A CA 1
ATOM 875 C C . ASP A 1 111 ? 8.251 -11.496 -1.343 1.00 93.62 111 ASP A C 1
ATOM 877 O O . ASP A 1 111 ? 8.496 -10.323 -1.617 1.00 93.62 111 ASP A O 1
ATOM 881 N N . LYS A 1 112 ? 7.697 -12.343 -2.213 1.00 91.50 112 LYS A N 1
ATOM 882 C CA . LYS A 1 112 ? 7.417 -12.008 -3.612 1.00 91.50 112 LYS A CA 1
ATOM 883 C C . LYS A 1 112 ? 6.547 -10.758 -3.770 1.00 91.50 112 LYS A C 1
ATOM 885 O O . LYS A 1 112 ? 6.776 -9.984 -4.691 1.00 91.50 112 LYS A O 1
ATOM 890 N N . VAL A 1 113 ? 5.563 -10.556 -2.892 1.00 90.75 113 VAL A N 1
ATOM 891 C CA . VAL A 1 113 ? 4.629 -9.422 -2.983 1.00 90.75 113 VAL A CA 1
ATOM 892 C C . VAL A 1 113 ? 5.346 -8.129 -2.631 1.00 90.75 113 VAL A C 1
ATOM 894 O O . VAL A 1 113 ? 5.203 -7.137 -3.331 1.00 90.75 113 VAL A O 1
ATOM 897 N N . ILE A 1 114 ? 6.168 -8.165 -1.584 1.00 92.94 114 ILE A N 1
ATOM 898 C CA . ILE A 1 114 ? 6.951 -7.007 -1.152 1.00 92.94 114 ILE A CA 1
ATOM 899 C C . ILE A 1 114 ? 7.984 -6.620 -2.215 1.00 92.94 114 ILE A C 1
ATOM 901 O O . ILE A 1 114 ? 8.126 -5.439 -2.511 1.00 92.94 114 ILE A O 1
ATOM 905 N N . ILE A 1 115 ? 8.676 -7.592 -2.817 1.00 94.38 115 ILE A N 1
ATOM 906 C CA . ILE A 1 115 ? 9.629 -7.317 -3.905 1.00 94.38 115 ILE A CA 1
ATOM 907 C C . ILE A 1 115 ? 8.902 -6.694 -5.104 1.00 94.38 115 ILE A C 1
ATOM 909 O O . ILE A 1 115 ? 9.367 -5.697 -5.649 1.00 94.38 115 ILE A O 1
ATOM 913 N N . ASN A 1 116 ? 7.735 -7.231 -5.472 1.00 91.56 116 ASN A N 1
ATOM 914 C CA . ASN A 1 116 ? 6.900 -6.672 -6.535 1.00 91.56 116 ASN A CA 1
ATOM 915 C C . ASN A 1 116 ? 6.468 -5.226 -6.221 1.00 91.56 116 ASN A C 1
ATOM 917 O O . ASN A 1 116 ? 6.548 -4.360 -7.086 1.00 91.56 116 ASN A O 1
ATOM 921 N N . ASP A 1 117 ? 6.065 -4.937 -4.979 1.00 91.69 117 ASP A N 1
ATOM 922 C CA . ASP A 1 117 ? 5.729 -3.577 -4.534 1.00 91.69 117 ASP A CA 1
ATOM 923 C C . ASP A 1 117 ? 6.938 -2.621 -4.612 1.00 91.69 117 ASP A C 1
ATOM 925 O O . ASP A 1 117 ? 6.769 -1.454 -4.974 1.00 91.69 117 ASP A O 1
ATOM 929 N N . VAL A 1 118 ? 8.161 -3.086 -4.320 1.00 94.81 118 VAL A N 1
ATOM 930 C CA . VAL A 1 118 ? 9.384 -2.282 -4.520 1.00 94.81 118 VAL A CA 1
ATOM 931 C C . VAL A 1 118 ? 9.582 -1.971 -5.999 1.00 94.81 118 VAL A C 1
ATOM 933 O O . VAL A 1 118 ? 9.734 -0.805 -6.340 1.00 94.81 118 VAL A O 1
ATOM 936 N N . ILE A 1 119 ? 9.510 -2.975 -6.875 1.00 91.12 119 ILE A N 1
ATOM 937 C CA . ILE A 1 119 ? 9.699 -2.796 -8.322 1.00 91.12 119 ILE A CA 1
ATOM 938 C C . ILE A 1 119 ? 8.676 -1.802 -8.882 1.00 91.12 119 ILE A C 1
ATOM 940 O O . ILE A 1 119 ? 9.045 -0.809 -9.506 1.00 91.12 119 ILE A O 1
ATOM 944 N N . GLU A 1 120 ? 7.387 -2.015 -8.612 1.00 88.31 120 GLU A N 1
ATOM 945 C CA . GLU A 1 120 ? 6.322 -1.145 -9.119 1.00 88.31 120 GLU A CA 1
ATOM 946 C C . GLU A 1 120 ? 6.415 0.285 -8.579 1.00 88.31 120 GLU A C 1
ATOM 948 O O . GLU A 1 120 ? 6.173 1.248 -9.310 1.00 88.31 120 GLU A O 1
ATOM 953 N N . SER A 1 121 ? 6.769 0.442 -7.303 1.00 90.62 121 SER A N 1
ATOM 954 C CA . SER A 1 121 ? 6.913 1.768 -6.707 1.00 90.62 121 SER A CA 1
ATOM 955 C C . SER A 1 121 ? 8.161 2.495 -7.209 1.00 90.62 121 SER A C 1
ATOM 957 O O . SER A 1 121 ? 8.056 3.680 -7.508 1.00 90.62 121 SER A O 1
ATOM 959 N N . SER A 1 122 ? 9.288 1.801 -7.403 1.00 89.88 122 SER A N 1
ATOM 960 C CA . SER A 1 122 ? 10.501 2.360 -8.012 1.00 89.88 122 SER A CA 1
ATOM 961 C C . SER A 1 122 ? 10.266 2.836 -9.441 1.00 89.88 122 SER A C 1
ATOM 963 O O . SER A 1 122 ? 10.758 3.897 -9.816 1.00 89.88 122 SER A O 1
ATOM 965 N N . LEU A 1 123 ? 9.470 2.101 -10.226 1.00 85.88 123 LEU A N 1
ATOM 966 C CA . LEU A 1 123 ? 9.042 2.541 -11.556 1.00 85.88 123 LEU A CA 1
ATOM 967 C C . LEU A 1 123 ? 8.237 3.838 -11.495 1.00 85.88 123 LEU A C 1
ATOM 969 O O . LEU A 1 123 ? 8.458 4.745 -12.293 1.00 85.88 123 LEU A O 1
ATOM 973 N N . ALA A 1 124 ? 7.299 3.921 -10.551 1.00 83.56 124 ALA A N 1
ATOM 974 C CA . ALA A 1 124 ? 6.433 5.083 -10.394 1.00 83.56 124 ALA A CA 1
ATOM 975 C C . ALA A 1 124 ? 7.175 6.320 -9.863 1.00 83.56 124 ALA A C 1
ATOM 977 O O . ALA A 1 124 ? 6.748 7.440 -10.132 1.00 83.56 124 ALA A O 1
ATOM 978 N N . THR A 1 125 ? 8.253 6.128 -9.098 1.00 83.00 125 THR A N 1
ATOM 979 C CA . THR A 1 125 ? 9.074 7.212 -8.537 1.00 83.00 125 THR A CA 1
ATOM 980 C C . THR A 1 125 ? 10.358 7.474 -9.317 1.00 83.00 125 THR A C 1
ATOM 982 O O . THR A 1 125 ? 11.148 8.307 -8.880 1.00 83.00 125 THR A O 1
ATOM 985 N N . GLU A 1 126 ? 10.570 6.768 -10.430 1.00 83.56 126 GLU A N 1
ATOM 986 C CA . GLU A 1 126 ? 11.768 6.864 -11.276 1.00 83.56 126 GLU A CA 1
ATOM 987 C C . GLU A 1 126 ? 13.082 6.605 -10.508 1.00 83.56 126 GLU A C 1
ATOM 989 O O . GLU A 1 126 ? 14.137 7.148 -10.831 1.00 83.56 126 GLU A O 1
ATOM 994 N N . ASP A 1 127 ? 13.037 5.739 -9.489 1.00 85.50 127 ASP A N 1
ATOM 995 C CA . ASP A 1 127 ? 14.230 5.309 -8.752 1.00 85.50 127 ASP A CA 1
ATOM 996 C C . ASP A 1 127 ? 14.887 4.118 -9.460 1.00 85.50 127 ASP A C 1
ATOM 998 O O . ASP A 1 127 ? 14.648 2.953 -9.126 1.00 85.50 127 ASP A O 1
ATOM 1002 N N . ALA A 1 128 ? 15.713 4.431 -10.459 1.00 80.62 128 ALA A N 1
ATOM 1003 C CA . ALA A 1 128 ? 16.416 3.442 -11.272 1.00 80.62 128 ALA A CA 1
ATOM 1004 C C . ALA A 1 128 ? 17.356 2.543 -10.450 1.00 80.62 128 ALA A C 1
ATOM 1006 O O . ALA A 1 128 ? 17.465 1.354 -10.736 1.00 80.62 128 ALA A O 1
ATOM 1007 N N . VAL A 1 129 ? 17.994 3.085 -9.407 1.00 86.19 129 VAL A N 1
ATOM 1008 C CA . VAL A 1 129 ? 18.955 2.333 -8.586 1.00 86.19 129 VAL A CA 1
ATOM 1009 C C . VAL A 1 129 ? 18.231 1.266 -7.774 1.00 86.19 129 VAL A C 1
ATOM 1011 O O . VAL A 1 129 ? 18.630 0.102 -7.768 1.00 86.19 129 VAL A O 1
ATOM 1014 N N . THR A 1 130 ? 17.144 1.641 -7.096 1.00 90.94 130 THR A N 1
ATOM 1015 C CA . THR A 1 130 ? 16.363 0.668 -6.325 1.00 90.94 130 THR A CA 1
ATOM 1016 C C . THR A 1 130 ? 15.658 -0.333 -7.242 1.00 90.94 130 THR A C 1
ATOM 1018 O O . THR A 1 130 ? 15.565 -1.511 -6.892 1.00 90.94 130 THR A O 1
ATOM 1021 N N . LEU A 1 131 ? 15.213 0.104 -8.425 1.00 88.62 131 LEU A N 1
ATOM 1022 C CA . LEU A 1 131 ? 14.616 -0.769 -9.434 1.00 88.62 131 LEU A CA 1
ATOM 1023 C C . LEU A 1 131 ? 15.584 -1.872 -9.878 1.00 88.62 131 LEU A C 1
ATOM 1025 O O . LEU A 1 131 ? 15.233 -3.046 -9.798 1.00 88.62 131 LEU A O 1
ATOM 1029 N N . GLU A 1 132 ? 16.795 -1.506 -10.303 1.00 85.50 132 GLU A N 1
ATOM 1030 C CA . GLU A 1 132 ? 17.820 -2.450 -10.764 1.00 85.50 132 GLU A CA 1
ATOM 1031 C C . GLU A 1 132 ? 18.142 -3.489 -9.681 1.00 85.50 132 GLU A C 1
ATOM 1033 O O . GLU A 1 132 ? 18.089 -4.696 -9.923 1.00 85.50 132 GLU A O 1
ATOM 1038 N N . LEU A 1 133 ? 18.354 -3.033 -8.443 1.00 90.25 133 LEU A N 1
ATOM 1039 C CA . LEU A 1 133 ? 18.621 -3.919 -7.309 1.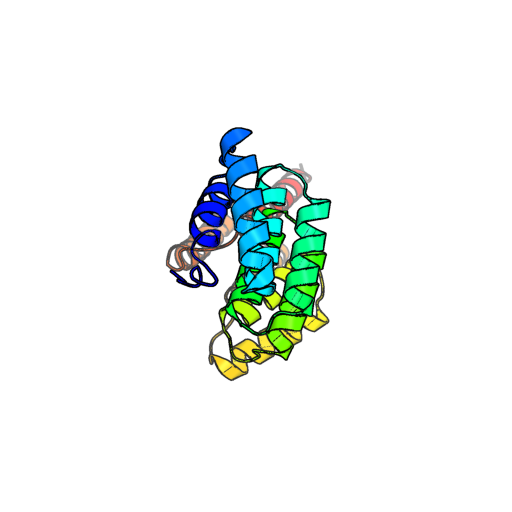00 90.25 133 LEU A CA 1
ATOM 1040 C C . LEU A 1 133 ? 17.458 -4.878 -7.019 1.00 90.25 133 LEU A C 1
ATOM 1042 O O . LEU A 1 133 ? 17.685 -6.051 -6.710 1.00 90.25 133 LEU A O 1
ATOM 1046 N N . ALA A 1 134 ? 16.215 -4.400 -7.094 1.00 92.94 134 ALA A N 1
ATOM 1047 C CA . ALA A 1 134 ? 15.039 -5.224 -6.838 1.00 92.94 134 ALA A CA 1
ATOM 1048 C C . ALA A 1 134 ? 14.819 -6.273 -7.940 1.00 92.94 134 ALA A C 1
ATOM 1050 O O . ALA A 1 134 ? 14.468 -7.415 -7.631 1.00 92.94 134 ALA A O 1
ATOM 1051 N N . LEU A 1 135 ? 15.080 -5.915 -9.200 1.00 88.00 135 LEU A N 1
ATOM 1052 C CA . LEU A 1 135 ? 15.026 -6.818 -10.349 1.00 88.00 135 LEU A CA 1
ATOM 1053 C C . LEU A 1 135 ? 16.110 -7.898 -10.279 1.00 88.00 135 LEU A C 1
ATOM 1055 O O . LEU A 1 135 ? 15.806 -9.088 -10.373 1.00 88.00 135 LEU A O 1
ATOM 1059 N N . GLU A 1 136 ? 17.362 -7.527 -9.999 1.00 89.62 136 GLU A N 1
ATOM 1060 C CA . GLU A 1 136 ? 18.426 -8.507 -9.765 1.00 89.62 136 GLU A CA 1
ATOM 1061 C C . GLU A 1 136 ? 18.067 -9.489 -8.645 1.00 89.62 136 GLU A C 1
ATOM 1063 O O . GLU A 1 136 ? 18.332 -10.693 -8.726 1.00 89.62 136 GLU A O 1
ATOM 1068 N N . HIS A 1 137 ? 17.496 -8.968 -7.560 1.00 93.81 137 HIS A N 1
ATOM 1069 C CA . HIS A 1 137 ? 17.100 -9.777 -6.418 1.00 93.81 137 HIS A CA 1
ATOM 1070 C C . HIS A 1 137 ? 15.949 -10.726 -6.764 1.00 93.81 137 HIS A C 1
ATOM 1072 O O . HIS A 1 137 ? 15.953 -11.882 -6.334 1.00 93.81 137 HIS A O 1
ATOM 1078 N N . TRP A 1 138 ? 15.003 -10.279 -7.592 1.00 92.88 138 TRP A N 1
ATOM 1079 C CA . TRP A 1 138 ? 13.946 -11.123 -8.141 1.00 92.88 138 TRP A CA 1
ATOM 1080 C C . TRP A 1 138 ? 14.513 -12.296 -8.946 1.00 92.88 138 TRP A C 1
ATOM 1082 O O . TRP A 1 138 ? 14.163 -13.445 -8.665 1.00 92.88 138 TRP A O 1
ATOM 1092 N N . HIS A 1 139 ? 15.435 -12.038 -9.880 1.00 89.50 139 HIS A N 1
ATOM 1093 C CA . HIS A 1 139 ? 16.096 -13.091 -10.665 1.00 89.50 139 HIS A CA 1
ATOM 1094 C C . HIS A 1 139 ? 16.779 -14.123 -9.776 1.00 89.50 139 HIS A C 1
ATOM 1096 O O . HIS A 1 139 ? 16.574 -15.325 -9.950 1.00 89.50 139 HIS A O 1
ATOM 1102 N N . LYS A 1 140 ? 17.546 -13.654 -8.782 1.00 93.69 140 LYS A N 1
ATOM 1103 C CA . LYS A 1 140 ? 18.274 -14.517 -7.838 1.00 93.69 140 LYS A CA 1
ATOM 1104 C C . LYS A 1 140 ? 17.338 -15.452 -7.065 1.00 93.69 140 LYS A C 1
ATOM 1106 O O . LYS A 1 140 ? 17.727 -16.578 -6.768 1.00 93.69 140 LYS A O 1
ATOM 1111 N N . LEU A 1 141 ? 16.126 -15.004 -6.730 1.00 93.38 141 LEU A N 1
ATOM 1112 C CA . LEU A 1 141 ? 15.179 -15.785 -5.929 1.00 93.38 141 LEU A CA 1
ATOM 1113 C C . LEU A 1 141 ? 14.231 -16.662 -6.748 1.00 93.38 141 LEU A C 1
ATOM 1115 O O . LEU A 1 141 ? 13.895 -17.760 -6.308 1.00 93.38 141 LEU A O 1
ATOM 1119 N N . PHE A 1 142 ? 13.762 -16.177 -7.897 1.00 88.94 142 PHE A N 1
ATOM 1120 C CA . PHE A 1 142 ? 12.675 -16.818 -8.641 1.00 88.94 142 PHE A CA 1
ATOM 1121 C C . PHE A 1 142 ? 13.113 -17.433 -9.968 1.00 88.94 142 PHE A C 1
ATOM 1123 O O . PHE A 1 142 ? 12.308 -18.128 -10.585 1.00 88.94 142 PHE A O 1
ATOM 1130 N N . ASN A 1 143 ? 14.366 -17.215 -10.383 1.00 87.62 143 ASN A N 1
ATOM 1131 C CA . ASN A 1 143 ? 14.953 -17.771 -11.603 1.00 87.62 143 ASN A CA 1
ATOM 1132 C C . ASN A 1 143 ? 14.089 -17.528 -12.857 1.00 87.62 143 ASN A C 1
ATOM 1134 O O . ASN A 1 143 ? 13.935 -18.404 -13.707 1.00 87.62 143 ASN A O 1
ATOM 1138 N N . GLN A 1 144 ? 13.470 -16.349 -12.927 1.00 81.69 144 GLN A N 1
ATOM 1139 C CA . GLN A 1 144 ? 12.620 -15.904 -14.028 1.00 81.69 144 GLN A CA 1
ATOM 1140 C C . GLN A 1 144 ? 12.648 -14.372 -14.100 1.00 81.69 144 GLN A C 1
ATOM 1142 O O . GLN A 1 144 ? 12.757 -13.742 -13.041 1.00 81.69 144 GLN A O 1
ATOM 1147 N N . PRO A 1 145 ? 12.483 -13.774 -15.293 1.00 77.75 145 PRO A N 1
ATOM 1148 C CA . PRO A 1 145 ? 12.346 -12.330 -15.421 1.00 77.75 145 PRO A CA 1
ATOM 1149 C C . PRO A 1 145 ? 11.114 -11.808 -14.692 1.00 77.75 145 PRO A C 1
ATOM 1151 O O . PRO A 1 145 ? 10.096 -12.498 -14.563 1.00 77.75 145 PRO A O 1
ATOM 1154 N N . HIS A 1 146 ? 11.217 -10.582 -14.188 1.00 83.75 146 HIS A N 1
ATOM 1155 C CA . HIS A 1 146 ? 10.050 -9.874 -13.683 1.00 83.75 146 HIS A CA 1
ATOM 1156 C C . HIS A 1 146 ? 9.201 -9.397 -14.872 1.00 83.75 146 HIS A C 1
ATOM 1158 O O . HIS A 1 146 ? 9.773 -8.943 -15.865 1.00 83.75 146 HIS A O 1
ATOM 1164 N N . PRO A 1 147 ? 7.856 -9.419 -14.800 1.00 76.44 147 PRO A N 1
ATOM 1165 C CA . PRO A 1 147 ? 7.018 -8.946 -15.905 1.00 76.44 147 PRO A CA 1
ATOM 1166 C C . PRO A 1 147 ? 7.368 -7.529 -16.389 1.00 76.44 147 PRO A C 1
ATOM 1168 O O . PRO A 1 147 ? 7.432 -7.279 -17.588 1.00 76.44 147 PRO A O 1
ATOM 1171 N N . SER A 1 148 ? 7.724 -6.621 -15.474 1.00 71.94 148 SER A N 1
ATOM 1172 C CA . SER A 1 148 ? 8.169 -5.265 -15.835 1.00 71.94 148 SER A CA 1
ATOM 1173 C C . SER A 1 148 ? 9.434 -5.213 -16.704 1.00 71.94 148 SER A C 1
ATOM 1175 O O . SER A 1 148 ? 9.573 -4.279 -17.481 1.00 71.94 148 SER A O 1
ATOM 1177 N N . GLU A 1 149 ? 10.344 -6.188 -16.613 1.00 66.44 149 GLU A N 1
ATOM 1178 C CA . GLU A 1 149 ? 11.523 -6.252 -17.497 1.00 66.44 149 GLU A CA 1
ATOM 1179 C C . GLU A 1 149 ? 11.148 -6.660 -18.915 1.00 66.44 149 GLU A C 1
ATOM 1181 O O . GLU A 1 149 ? 11.719 -6.149 -19.875 1.00 66.44 149 GLU A O 1
ATOM 1186 N N . LEU A 1 150 ? 10.167 -7.558 -19.048 1.00 60.78 150 LEU A N 1
ATOM 1187 C CA . LEU A 1 150 ? 9.637 -7.940 -20.353 1.00 60.78 150 LEU A CA 1
ATOM 1188 C C . LEU A 1 150 ? 9.044 -6.717 -21.049 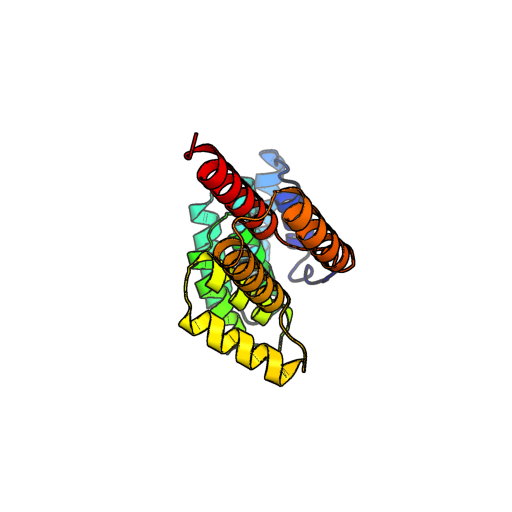1.00 60.78 150 LEU A C 1
ATOM 1190 O O . LEU A 1 150 ? 9.279 -6.521 -22.233 1.00 60.78 150 LEU A O 1
ATOM 1194 N N . ILE A 1 151 ? 8.351 -5.856 -20.304 1.00 62.66 151 ILE A N 1
ATOM 1195 C CA . ILE A 1 151 ? 7.790 -4.611 -20.834 1.00 62.66 151 ILE A CA 1
ATOM 1196 C C . ILE A 1 151 ? 8.889 -3.651 -21.301 1.00 62.66 151 ILE A C 1
ATOM 1198 O O . ILE A 1 151 ? 8.791 -3.154 -22.415 1.00 62.66 151 ILE A O 1
ATOM 1202 N N . PHE A 1 152 ? 9.958 -3.439 -20.527 1.00 64.06 152 PHE A N 1
ATOM 1203 C CA . PHE A 1 152 ? 11.077 -2.599 -20.978 1.00 64.06 152 PHE A CA 1
ATOM 1204 C C . PHE A 1 152 ? 11.744 -3.132 -22.245 1.00 64.06 152 PHE A C 1
ATOM 1206 O O . PHE A 1 152 ? 12.015 -2.370 -23.169 1.00 64.06 152 PHE A O 1
ATOM 1213 N N . TYR A 1 153 ? 11.975 -4.444 -22.306 1.00 56.59 153 TYR A N 1
ATOM 1214 C CA . TYR A 1 153 ? 12.518 -5.091 -23.497 1.00 56.59 153 TYR A CA 1
ATOM 1215 C C . TYR A 1 153 ? 11.606 -4.889 -24.716 1.00 56.59 153 TYR A C 1
ATOM 1217 O O . TYR A 1 153 ? 12.084 -4.647 -25.823 1.00 56.59 153 TYR A O 1
ATOM 1225 N N . LEU A 1 154 ? 10.290 -4.960 -24.515 1.00 55.78 154 LEU A N 1
ATOM 1226 C CA . LEU A 1 154 ? 9.301 -4.719 -25.561 1.00 55.78 154 LEU A CA 1
ATOM 1227 C C . LEU A 1 154 ? 9.270 -3.249 -25.997 1.00 55.78 154 LEU A 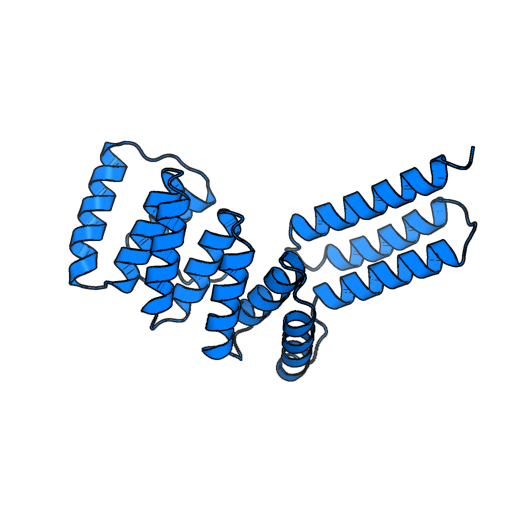C 1
ATOM 1229 O O . LEU A 1 154 ? 9.252 -2.988 -27.195 1.00 55.78 154 LEU A O 1
ATOM 1233 N N . GLU A 1 155 ? 9.321 -2.299 -25.061 1.00 57.16 155 GLU A N 1
ATOM 1234 C CA . GLU A 1 155 ? 9.400 -0.861 -25.353 1.00 57.16 155 GLU A CA 1
ATOM 1235 C C . GLU A 1 155 ? 10.668 -0.522 -26.150 1.00 57.16 155 GLU A C 1
ATOM 1237 O O . GLU A 1 155 ? 10.600 0.196 -27.147 1.00 57.16 155 GLU A O 1
ATOM 1242 N N . GLU A 1 156 ? 11.820 -1.073 -25.758 1.00 61.00 156 GLU A N 1
ATOM 1243 C CA . GLU A 1 156 ? 13.090 -0.871 -26.458 1.00 61.00 156 GLU A CA 1
ATOM 1244 C C . GLU A 1 156 ? 13.080 -1.513 -27.851 1.00 61.00 156 GLU A C 1
ATOM 1246 O O . GLU A 1 156 ? 13.545 -0.903 -28.816 1.00 61.00 156 GLU A O 1
ATOM 1251 N N . LYS A 1 157 ? 12.523 -2.722 -27.983 1.00 54.38 157 LYS A N 1
ATOM 1252 C CA . LYS A 1 157 ? 12.392 -3.401 -29.274 1.00 54.38 157 LYS A CA 1
ATOM 1253 C C . LYS A 1 157 ? 11.491 -2.617 -30.227 1.00 54.38 157 LYS A C 1
ATOM 1255 O O . LYS A 1 157 ? 11.918 -2.368 -31.349 1.00 54.38 157 LYS A O 1
ATOM 1260 N N . ILE A 1 158 ? 10.320 -2.167 -29.767 1.00 55.41 158 ILE A N 1
ATOM 1261 C CA . ILE A 1 158 ? 9.415 -1.315 -30.552 1.00 55.41 158 ILE A CA 1
ATOM 1262 C C . ILE A 1 158 ? 10.145 -0.032 -30.956 1.00 55.41 158 ILE A C 1
ATOM 1264 O O . ILE A 1 158 ? 10.233 0.262 -32.139 1.00 55.41 158 ILE A O 1
ATOM 1268 N N . ALA A 1 159 ? 10.764 0.685 -30.012 1.00 58.47 159 ALA A N 1
ATOM 1269 C CA . ALA A 1 159 ? 11.473 1.930 -30.311 1.00 58.47 159 ALA A CA 1
ATOM 1270 C C . ALA A 1 159 ? 12.630 1.745 -31.313 1.00 58.47 159 ALA A C 1
ATOM 1272 O O . ALA A 1 159 ? 12.893 2.628 -32.133 1.00 58.47 159 ALA A O 1
ATOM 1273 N N . ASN A 1 160 ? 13.333 0.612 -31.258 1.00 55.41 160 ASN A N 1
ATOM 1274 C CA . ASN A 1 160 ? 14.406 0.283 -32.191 1.00 55.41 160 ASN A CA 1
ATOM 1275 C C . ASN A 1 160 ? 13.873 -0.140 -33.566 1.00 55.41 160 ASN A C 1
ATOM 1277 O O . ASN A 1 160 ? 14.458 0.257 -34.572 1.00 55.41 160 ASN A O 1
ATOM 1281 N N . GLU A 1 161 ? 12.768 -0.885 -33.629 1.00 51.81 161 GLU A N 1
ATOM 1282 C CA . GLU A 1 161 ? 12.095 -1.251 -34.880 1.00 51.81 161 GLU A CA 1
ATOM 1283 C C . GLU A 1 161 ? 11.506 -0.009 -35.566 1.00 51.81 161 GLU A C 1
ATOM 1285 O O . GLU A 1 161 ? 11.765 0.194 -36.752 1.00 51.81 161 GLU A O 1
ATOM 1290 N N . THR A 1 162 ? 10.870 0.905 -34.823 1.00 50.84 162 THR A N 1
ATOM 1291 C CA . THR A 1 162 ? 10.379 2.198 -35.338 1.00 50.84 162 THR A CA 1
ATOM 1292 C C . THR A 1 162 ? 11.516 3.090 -35.849 1.00 50.84 162 THR A C 1
ATOM 1294 O O . THR A 1 162 ? 11.396 3.718 -36.895 1.00 50.84 162 THR A O 1
ATOM 1297 N N . LYS A 1 163 ? 12.670 3.129 -35.165 1.00 51.88 163 LYS A N 1
ATOM 1298 C CA . LYS A 1 163 ? 13.849 3.874 -35.655 1.00 51.88 163 LYS A CA 1
ATOM 1299 C C . LYS A 1 163 ? 14.509 3.223 -36.870 1.00 51.88 163 LYS A C 1
ATOM 1301 O O . LYS A 1 163 ? 15.120 3.923 -37.676 1.00 51.88 163 LYS A O 1
ATOM 1306 N N . ALA A 1 164 ? 14.435 1.898 -36.979 1.00 48.84 164 ALA A N 1
ATOM 1307 C CA . ALA A 1 164 ? 15.027 1.140 -38.074 1.00 48.84 164 ALA A CA 1
ATOM 1308 C C . ALA A 1 164 ? 14.161 1.155 -39.343 1.00 48.84 164 ALA A C 1
ATOM 1310 O O . ALA A 1 164 ? 14.687 0.914 -40.431 1.00 48.84 164 ALA A O 1
ATOM 1311 N N . THR A 1 165 ? 12.868 1.468 -39.230 1.00 43.31 165 THR A N 1
ATOM 1312 C CA . THR A 1 165 ? 11.929 1.365 -40.343 1.00 43.31 165 THR A CA 1
ATOM 1313 C C . THR A 1 165 ? 11.138 2.654 -40.568 1.00 43.31 165 THR A C 1
ATOM 1315 O O . THR A 1 165 ? 10.271 3.039 -39.798 1.00 43.31 165 THR A O 1
ATOM 1318 N N . LYS A 1 166 ? 11.363 3.284 -41.727 1.00 52.16 166 LYS A N 1
ATOM 1319 C CA . LYS A 1 166 ? 10.303 4.023 -42.432 1.00 52.16 166 LYS A CA 1
ATOM 1320 C C . LYS A 1 166 ? 9.312 3.008 -43.041 1.00 52.16 166 LYS A C 1
ATOM 1322 O O . LYS A 1 166 ? 9.168 2.986 -44.261 1.00 52.16 166 LYS A O 1
ATOM 1327 N N . GLN A 1 167 ? 8.755 2.083 -42.254 1.00 46.97 167 GLN A N 1
ATOM 1328 C CA . GLN A 1 167 ? 7.795 1.084 -42.752 1.00 46.97 167 GLN A CA 1
ATOM 1329 C C . GLN A 1 167 ? 6.389 1.358 -42.234 1.00 46.97 167 GLN A C 1
ATOM 1331 O O . GLN A 1 167 ? 6.194 1.972 -41.188 1.00 46.97 167 GLN A O 1
ATOM 1336 N N . GLU A 1 168 ? 5.431 0.959 -43.066 1.00 50.78 168 GLU A N 1
ATOM 1337 C CA . GLU A 1 168 ? 4.014 1.282 -42.979 1.00 50.78 168 GLU A CA 1
ATOM 1338 C C . GLU A 1 168 ? 3.362 0.742 -41.685 1.00 50.78 168 GLU A C 1
ATOM 1340 O O . GLU A 1 168 ? 3.742 -0.321 -41.190 1.00 50.78 168 GLU A O 1
ATOM 1345 N N . PRO A 1 169 ? 2.358 1.457 -41.139 1.00 50.44 169 PRO A N 1
ATOM 1346 C CA . PRO A 1 169 ? 1.750 1.209 -39.823 1.00 50.44 169 PRO A CA 1
ATOM 1347 C C . 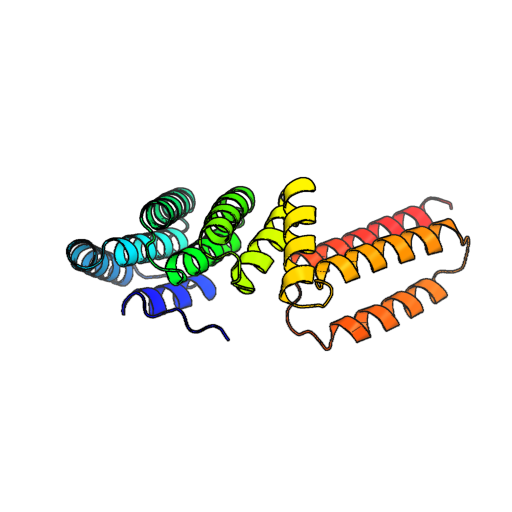PRO A 1 169 ? 1.168 -0.200 -39.589 1.00 50.44 169 PRO A C 1
ATOM 1349 O O . PRO A 1 169 ? 0.947 -0.578 -38.441 1.00 50.44 169 PRO A O 1
ATOM 1352 N N . GLU A 1 170 ? 0.956 -1.001 -40.635 1.00 50.44 170 GLU A N 1
ATOM 1353 C CA . GLU A 1 170 ? 0.374 -2.348 -40.541 1.00 50.44 170 GLU A CA 1
ATOM 1354 C C . GLU A 1 170 ? 1.313 -3.378 -39.871 1.00 50.44 170 GLU A C 1
ATOM 1356 O O . GLU A 1 170 ? 0.836 -4.291 -39.197 1.00 50.44 170 GLU A O 1
ATOM 1361 N N . GLU A 1 171 ? 2.640 -3.215 -39.970 1.00 47.62 171 GLU A N 1
ATOM 1362 C CA . GLU A 1 171 ? 3.614 -4.122 -39.327 1.00 47.62 171 GLU A CA 1
ATOM 1363 C C . GLU A 1 171 ? 3.735 -3.871 -37.807 1.00 47.62 171 GLU A C 1
ATOM 1365 O O . GLU A 1 171 ? 4.017 -4.788 -37.028 1.00 47.62 171 GLU A O 1
ATOM 1370 N N . ILE A 1 172 ? 3.454 -2.639 -37.362 1.00 49.41 172 ILE A N 1
ATOM 1371 C CA . ILE A 1 172 ? 3.449 -2.247 -35.943 1.00 49.41 172 ILE A CA 1
ATOM 1372 C C . ILE A 1 172 ? 2.240 -2.861 -35.219 1.00 49.41 172 ILE A C 1
ATOM 1374 O O . ILE A 1 172 ? 2.375 -3.344 -34.090 1.00 49.41 172 ILE A O 1
ATOM 1378 N N . ASP A 1 173 ? 1.078 -2.909 -35.876 1.00 47.78 173 ASP A N 1
ATOM 1379 C CA . ASP A 1 173 ? -0.144 -3.521 -35.336 1.00 47.78 173 ASP A CA 1
ATOM 1380 C C . ASP A 1 173 ? -0.001 -5.042 -35.141 1.00 47.78 173 ASP A C 1
ATOM 1382 O O . ASP A 1 173 ? -0.497 -5.595 -34.153 1.00 47.78 173 ASP A O 1
ATOM 1386 N N . GLU A 1 174 ? 0.733 -5.733 -36.019 1.00 52.41 174 GLU A N 1
ATOM 1387 C CA . GLU A 1 174 ? 0.988 -7.172 -35.878 1.00 52.41 174 GLU A CA 1
ATOM 1388 C C . GLU A 1 174 ? 1.956 -7.473 -34.717 1.00 52.41 174 GLU A C 1
ATOM 1390 O O . GLU A 1 174 ? 1.715 -8.395 -33.926 1.00 52.41 174 GLU A O 1
ATOM 1395 N N . ALA A 1 175 ? 3.000 -6.654 -34.539 1.00 50.16 175 ALA A N 1
ATOM 1396 C CA . ALA A 1 175 ? 3.918 -6.755 -33.403 1.00 50.16 175 ALA A CA 1
ATOM 1397 C C . ALA A 1 175 ? 3.211 -6.465 -32.064 1.00 50.16 175 ALA A C 1
ATOM 1399 O O . ALA A 1 175 ? 3.361 -7.227 -31.105 1.00 50.16 175 ALA A O 1
ATOM 1400 N N . LEU A 1 176 ? 2.371 -5.424 -32.004 1.00 51.12 176 LEU A N 1
ATOM 1401 C CA . LEU A 1 176 ? 1.528 -5.116 -30.842 1.00 51.12 176 LEU A CA 1
ATOM 1402 C C . LEU A 1 176 ? 0.532 -6.246 -30.536 1.00 51.12 176 LEU A C 1
ATOM 1404 O O . LEU A 1 176 ? 0.354 -6.608 -29.370 1.00 51.12 176 LEU A O 1
ATOM 1408 N N . GLY A 1 177 ? -0.076 -6.851 -31.561 1.00 50.34 177 GLY A N 1
ATOM 1409 C CA . GLY A 1 177 ? -1.018 -7.966 -31.418 1.00 50.34 177 GLY A CA 1
ATOM 1410 C C . GLY A 1 177 ? -0.384 -9.251 -30.868 1.00 50.34 177 GLY A C 1
ATOM 1411 O O . GLY A 1 177 ? -0.982 -9.932 -30.029 1.00 50.34 177 GLY A O 1
ATOM 1412 N N . GLN A 1 178 ? 0.847 -9.574 -31.275 1.00 50.75 178 GLN A N 1
ATOM 1413 C CA . GLN A 1 178 ? 1.594 -10.716 -30.726 1.00 50.75 178 GLN A CA 1
ATOM 1414 C C . GLN A 1 178 ? 2.010 -10.485 -29.264 1.00 50.75 178 GLN A C 1
ATOM 1416 O O . GLN A 1 178 ? 2.009 -11.418 -28.458 1.00 50.75 178 GLN A O 1
ATOM 1421 N N . VAL A 1 179 ? 2.306 -9.237 -28.900 1.00 47.00 179 VAL A N 1
ATOM 1422 C CA . VAL A 1 179 ? 2.704 -8.837 -27.544 1.00 47.00 179 VAL A CA 1
ATOM 1423 C C . VAL A 1 179 ? 1.517 -8.805 -26.578 1.00 47.00 179 VAL A C 1
ATOM 1425 O O . VAL A 1 179 ? 1.619 -9.309 -25.459 1.00 47.00 179 VAL A O 1
ATOM 1428 N N . LEU A 1 180 ? 0.361 -8.296 -27.009 1.00 46.38 180 LEU A N 1
ATOM 1429 C CA . LEU A 1 180 ? -0.863 -8.310 -26.203 1.00 46.38 180 LEU A CA 1
ATOM 1430 C C . LEU A 1 180 ? -1.344 -9.744 -25.918 1.00 46.38 180 LEU A C 1
ATOM 1432 O O . LEU A 1 180 ? -1.733 -10.036 -24.788 1.00 46.38 180 LEU A O 1
ATOM 1436 N N . ASN A 1 181 ? -1.197 -10.671 -26.871 1.00 44.44 181 ASN A N 1
ATOM 1437 C CA . ASN A 1 181 ? -1.481 -12.100 -26.664 1.00 44.44 181 ASN A CA 1
ATOM 1438 C C . ASN A 1 181 ? -0.591 -12.762 -25.590 1.00 44.44 181 ASN A C 1
ATOM 1440 O O . ASN A 1 181 ? -1.016 -13.707 -24.923 1.00 44.44 181 ASN A O 1
ATOM 1444 N N . LEU A 1 182 ? 0.638 -12.269 -25.380 1.00 42.31 182 LEU A N 1
ATOM 1445 C CA . LEU A 1 182 ? 1.503 -12.727 -24.282 1.00 42.31 182 LEU A CA 1
ATOM 1446 C C . LEU A 1 182 ? 1.031 -12.195 -22.915 1.00 42.31 182 LEU A C 1
ATOM 1448 O O . LEU A 1 182 ? 1.244 -12.856 -21.898 1.00 42.31 182 LEU A O 1
ATOM 1452 N N . SER A 1 183 ? 0.352 -11.043 -22.893 1.00 42.56 183 SER A N 1
ATOM 1453 C CA . SER A 1 183 ? -0.179 -10.411 -21.676 1.00 42.56 183 SER A CA 1
ATOM 1454 C C . SER A 1 183 ? -1.527 -10.986 -21.211 1.00 42.56 183 SER A C 1
ATOM 1456 O O . SER A 1 183 ? -1.787 -11.038 -20.010 1.00 42.56 183 SER A O 1
ATOM 1458 N N . GLU A 1 184 ? -2.362 -11.510 -22.120 1.00 40.06 184 GLU A N 1
ATOM 1459 C CA . GLU A 1 184 ? -3.685 -12.065 -21.771 1.00 40.06 184 GLU A CA 1
ATOM 1460 C C . GLU A 1 184 ? -3.615 -13.334 -20.898 1.00 40.06 184 GLU A C 1
ATOM 1462 O O . GLU A 1 184 ? -4.581 -13.672 -20.212 1.00 40.06 184 GLU A O 1
ATOM 1467 N N . ASN A 1 185 ? -2.454 -13.997 -20.833 1.00 40.31 185 ASN A N 1
ATOM 1468 C CA . ASN A 1 185 ? -2.226 -15.140 -19.942 1.00 40.31 185 ASN A CA 1
ATOM 1469 C C . ASN A 1 185 ? -1.760 -14.759 -18.524 1.00 40.31 185 ASN A C 1
ATOM 1471 O O . ASN A 1 185 ? -1.719 -15.626 -17.650 1.00 40.31 185 ASN A O 1
ATOM 1475 N N . ASN A 1 186 ? -1.464 -13.482 -18.258 1.00 42.47 186 ASN A N 1
ATOM 1476 C CA . ASN A 1 186 ? -1.114 -12.972 -16.932 1.00 42.47 186 ASN A CA 1
ATOM 1477 C C . ASN A 1 186 ? -2.125 -11.898 -16.511 1.00 42.47 186 ASN A C 1
ATOM 1479 O O . ASN A 1 186 ? -1.880 -10.697 -16.558 1.00 42.47 186 ASN A O 1
ATOM 1483 N N . LEU A 1 187 ? -3.292 -12.373 -16.071 1.00 38.97 187 LEU A N 1
ATOM 1484 C CA . LEU A 1 187 ? -4.345 -11.611 -15.395 1.00 38.97 187 LEU A CA 1
ATOM 1485 C C . LEU A 1 187 ? -3.801 -10.872 -14.156 1.00 38.97 187 LEU A C 1
ATOM 1487 O O . LEU A 1 187 ? -3.953 -11.379 -13.048 1.00 38.97 187 LEU A O 1
ATOM 1491 N N . PHE A 1 188 ? -3.163 -9.712 -14.340 1.00 43.25 188 PHE A N 1
ATOM 1492 C CA . PHE A 1 188 ? -3.172 -8.519 -13.475 1.00 43.25 188 PHE A CA 1
ATOM 1493 C C . PHE A 1 188 ? -2.034 -7.569 -13.886 1.00 43.25 188 PHE A C 1
ATOM 1495 O O . PHE A 1 188 ? -0.981 -7.564 -13.259 1.00 43.25 188 PHE A O 1
ATOM 1502 N N . GLU A 1 189 ? -2.222 -6.716 -14.894 1.00 42.56 189 GLU A N 1
ATOM 1503 C CA . GLU A 1 189 ? -1.201 -5.706 -15.213 1.00 42.56 189 GLU A CA 1
ATOM 1504 C C . GLU A 1 189 ? -1.782 -4.292 -15.242 1.00 42.56 189 GLU A C 1
ATOM 1506 O O . GLU A 1 189 ? -2.334 -3.801 -16.220 1.00 42.56 189 GLU A O 1
ATOM 1511 N N . SER A 1 190 ? -1.680 -3.689 -14.052 1.00 46.16 190 SER A N 1
ATOM 1512 C CA . SER A 1 190 ? -1.563 -2.269 -13.721 1.00 46.16 190 SER A CA 1
ATOM 1513 C C . SER A 1 190 ? -2.174 -1.268 -14.709 1.00 46.16 190 SER A C 1
ATOM 1515 O O . SER A 1 190 ? -1.669 -1.034 -15.803 1.00 46.16 190 SER A O 1
ATOM 1517 N N . ALA A 1 191 ? -3.176 -0.515 -14.252 1.00 41.19 191 ALA A N 1
ATOM 1518 C CA . ALA A 1 191 ? -3.680 0.662 -14.964 1.00 41.19 191 ALA A CA 1
ATOM 1519 C C . ALA A 1 191 ? -2.569 1.672 -15.339 1.00 41.19 191 ALA A C 1
ATOM 1521 O O . ALA A 1 191 ? -2.744 2.442 -16.279 1.00 41.19 191 ALA A O 1
ATOM 1522 N N . ILE A 1 192 ? -1.420 1.656 -14.645 1.00 44.72 192 ILE A N 1
ATOM 1523 C CA . ILE A 1 192 ? -0.233 2.455 -14.986 1.00 44.72 192 ILE A CA 1
ATOM 1524 C C . ILE A 1 192 ? 0.450 1.910 -16.250 1.00 44.72 192 ILE A C 1
ATOM 1526 O O . ILE A 1 192 ? 0.824 2.703 -17.111 1.00 44.72 192 ILE A O 1
ATOM 1530 N N . LEU A 1 193 ? 0.542 0.583 -16.400 1.00 48.81 193 LEU A N 1
ATOM 1531 C CA . LEU A 1 193 ? 1.082 -0.094 -17.586 1.00 48.81 193 LEU A CA 1
ATOM 1532 C C . LEU A 1 193 ? 0.203 0.146 -18.812 1.00 48.81 193 LEU A C 1
ATOM 1534 O O . LEU A 1 193 ? 0.683 0.652 -19.823 1.00 48.81 193 LEU A O 1
ATOM 1538 N N . SER A 1 194 ? -1.107 -0.082 -18.689 1.00 47.28 194 SER A N 1
ATOM 1539 C CA . SER A 1 194 ? -2.052 0.206 -19.778 1.00 47.28 194 SER A CA 1
ATOM 1540 C C . SER A 1 194 ? -2.034 1.688 -20.181 1.00 47.28 194 SER A C 1
ATOM 1542 O O . SER A 1 194 ? -2.107 2.019 -21.363 1.00 47.28 194 SER A O 1
ATOM 1544 N N . LYS A 1 195 ? -1.888 2.605 -19.214 1.00 52.12 195 LYS A N 1
ATOM 1545 C CA . LYS A 1 195 ? -1.811 4.048 -19.482 1.00 52.12 195 LYS A CA 1
ATOM 1546 C C . LYS A 1 195 ? -0.493 4.458 -20.146 1.00 52.12 195 LYS A C 1
ATOM 1548 O O . LYS A 1 195 ? -0.526 5.332 -21.007 1.00 52.12 195 LYS A O 1
ATOM 1553 N N . ARG A 1 196 ? 0.638 3.841 -19.783 1.00 53.56 196 ARG A N 1
ATOM 1554 C CA . ARG A 1 196 ? 1.935 4.076 -20.437 1.00 53.56 196 ARG A CA 1
ATOM 1555 C C . ARG A 1 196 ? 1.956 3.548 -21.866 1.00 53.56 196 ARG A C 1
ATOM 1557 O O . ARG A 1 196 ? 2.311 4.316 -22.748 1.00 53.56 196 ARG A O 1
ATOM 1564 N N . MET A 1 197 ? 1.478 2.327 -22.110 1.00 52.41 197 MET A N 1
ATOM 1565 C CA . MET A 1 197 ? 1.402 1.783 -23.473 1.00 52.41 197 MET A CA 1
ATOM 1566 C C . MET A 1 197 ? 0.473 2.608 -24.370 1.00 52.41 197 MET A C 1
ATOM 1568 O O . MET A 1 197 ? 0.830 2.913 -25.501 1.00 52.41 197 MET A O 1
ATOM 1572 N N . LYS A 1 198 ? -0.683 3.051 -23.852 1.00 53.47 198 LYS A N 1
ATOM 1573 C CA . LYS A 1 198 ? -1.581 3.954 -24.592 1.00 53.47 198 LYS A CA 1
ATOM 1574 C C . LYS A 1 198 ? -0.934 5.297 -24.903 1.00 53.47 198 LYS A C 1
ATOM 1576 O O . LYS A 1 198 ? -1.122 5.808 -25.997 1.00 53.47 198 LYS A O 1
ATOM 1581 N N . LYS A 1 199 ? -0.191 5.868 -23.951 1.00 60.47 199 LYS A N 1
ATOM 1582 C CA . LYS A 1 199 ? 0.523 7.126 -24.174 1.00 60.47 199 LYS A CA 1
ATOM 1583 C C . LYS A 1 199 ? 1.630 6.953 -25.217 1.00 60.47 199 LYS A C 1
ATOM 1585 O O . LYS A 1 199 ? 1.703 7.763 -26.122 1.00 60.47 199 LYS A O 1
ATOM 1590 N N . LEU A 1 200 ? 2.420 5.884 -25.126 1.00 54.75 200 LEU A N 1
ATOM 1591 C CA . LEU A 1 200 ? 3.473 5.588 -26.094 1.00 54.75 200 LEU A CA 1
ATOM 1592 C C . LEU A 1 200 ? 2.895 5.433 -27.509 1.00 54.75 200 LEU A C 1
ATOM 1594 O O . LEU A 1 200 ? 3.396 6.051 -28.436 1.00 54.75 200 LEU A O 1
ATOM 1598 N N . ALA A 1 201 ? 1.804 4.673 -27.659 1.00 52.34 201 ALA A N 1
ATOM 1599 C CA . ALA A 1 201 ? 1.124 4.493 -28.943 1.00 52.34 201 ALA A CA 1
ATOM 1600 C C . ALA A 1 201 ? 0.561 5.811 -29.508 1.00 52.34 201 ALA A C 1
ATOM 1602 O O . ALA A 1 201 ? 0.604 6.029 -30.714 1.00 52.34 201 ALA A O 1
ATOM 1603 N N . GLN A 1 202 ? 0.057 6.694 -28.639 1.00 54.62 202 GLN A N 1
ATOM 1604 C CA . GLN A 1 202 ? -0.428 8.021 -29.021 1.00 54.62 202 GLN A CA 1
ATOM 1605 C C . GLN A 1 202 ? 0.723 8.935 -29.468 1.00 54.62 202 GLN A C 1
ATOM 1607 O O . GLN A 1 202 ? 0.638 9.520 -30.539 1.00 54.62 202 GLN A O 1
ATOM 1612 N N . ASP A 1 203 ? 1.807 9.000 -28.690 1.00 58.69 203 ASP A N 1
ATOM 1613 C CA . ASP A 1 203 ? 2.993 9.806 -29.005 1.00 58.69 203 ASP A CA 1
ATOM 1614 C C . ASP A 1 203 ? 3.633 9.328 -30.336 1.00 58.69 203 ASP A C 1
ATOM 1616 O O . ASP A 1 203 ? 4.026 10.145 -31.165 1.00 58.69 203 ASP A O 1
ATOM 1620 N N . LEU A 1 204 ? 3.644 8.010 -30.591 1.00 53.25 204 LEU A N 1
ATOM 1621 C CA . LEU A 1 204 ? 4.069 7.393 -31.860 1.00 53.25 204 LEU A CA 1
ATOM 1622 C C . LEU A 1 204 ? 3.160 7.769 -33.043 1.00 53.25 204 LEU A C 1
ATOM 1624 O O . LEU A 1 204 ? 3.650 8.073 -34.128 1.00 53.25 204 LEU A O 1
ATOM 1628 N N . ALA A 1 205 ? 1.839 7.761 -32.851 1.00 52.66 205 ALA A N 1
ATOM 1629 C CA . ALA A 1 205 ? 0.887 8.161 -33.887 1.00 52.66 205 ALA A CA 1
ATOM 1630 C C . ALA A 1 205 ? 0.975 9.663 -34.210 1.00 52.66 205 ALA A C 1
ATOM 1632 O O . ALA A 1 205 ? 0.791 10.061 -35.361 1.00 52.66 205 ALA A O 1
ATOM 1633 N N . ASP A 1 206 ? 1.269 10.494 -33.211 1.00 57.38 206 ASP A N 1
ATOM 1634 C CA . ASP A 1 206 ? 1.424 11.937 -33.380 1.00 57.38 206 ASP A CA 1
ATOM 1635 C C . ASP A 1 206 ? 2.740 12.283 -34.106 1.00 57.38 206 ASP A C 1
ATOM 1637 O O . ASP A 1 206 ? 2.744 13.183 -34.945 1.00 57.38 206 ASP A O 1
ATOM 1641 N N . GLU A 1 207 ? 3.834 11.545 -33.867 1.00 52.81 207 GLU A N 1
ATOM 1642 C CA . GLU A 1 207 ? 5.096 11.707 -34.613 1.00 52.81 207 GLU A CA 1
ATOM 1643 C C . GLU A 1 207 ? 4.962 11.313 -36.094 1.00 52.81 207 GLU A C 1
ATOM 1645 O O . GLU A 1 207 ? 5.516 11.994 -36.954 1.00 52.81 207 GLU A O 1
ATOM 1650 N N . ILE A 1 208 ? 4.179 10.276 -36.414 1.00 51.81 208 ILE A N 1
ATOM 1651 C CA . ILE A 1 208 ? 3.935 9.843 -37.803 1.00 51.81 208 ILE A CA 1
ATOM 1652 C C . ILE A 1 208 ? 3.074 10.860 -38.581 1.00 51.81 208 ILE A C 1
ATOM 1654 O O . ILE A 1 208 ? 3.265 11.030 -39.781 1.00 51.81 208 ILE A O 1
ATOM 1658 N N . ASN A 1 209 ? 2.151 11.564 -37.915 1.00 48.94 209 ASN A N 1
ATOM 1659 C CA . ASN A 1 209 ? 1.236 12.526 -38.551 1.00 48.94 209 ASN A CA 1
ATOM 1660 C C . ASN A 1 209 ? 1.784 13.965 -38.647 1.00 48.94 209 ASN A C 1
ATOM 1662 O O . ASN A 1 209 ? 1.104 14.836 -39.187 1.00 48.94 209 ASN A O 1
ATOM 1666 N N . CYS A 1 210 ? 2.975 14.250 -38.109 1.00 46.97 210 CYS A N 1
ATOM 1667 C CA . CYS A 1 210 ? 3.592 15.582 -38.181 1.00 46.97 210 CYS A CA 1
ATOM 1668 C C . CYS A 1 210 ? 4.493 15.791 -39.416 1.00 46.97 210 CYS A C 1
ATOM 1670 O O . CYS A 1 210 ? 5.029 16.889 -39.573 1.00 46.97 210 CYS A O 1
ATOM 1672 N N . ASP A 1 211 ? 4.647 14.777 -40.274 1.00 44.22 211 ASP A N 1
ATOM 1673 C CA . ASP A 1 211 ? 5.485 14.813 -41.485 1.00 44.22 211 ASP A CA 1
ATOM 1674 C C . ASP A 1 211 ? 4.689 15.016 -42.805 1.00 44.22 211 ASP A C 1
ATOM 1676 O O . ASP A 1 211 ? 5.272 14.880 -43.884 1.00 44.22 211 ASP A O 1
ATOM 1680 N N . ASP A 1 212 ? 3.401 15.399 -42.735 1.00 43.16 212 ASP A N 1
ATOM 1681 C CA . ASP A 1 212 ? 2.562 15.829 -43.883 1.00 43.16 212 ASP A CA 1
ATOM 1682 C C . ASP A 1 212 ? 2.479 17.366 -44.051 1.00 43.16 212 ASP A C 1
ATOM 1684 O O . ASP A 1 212 ? 2.134 18.080 -43.076 1.00 43.16 212 ASP A O 1
#

Organism: NCBI:txid1121455

Secondary structure (DSSP, 8-state):
-----TT-TTHHHHHHHHHTTPPPPHHHHHHHHHHHHHHHTT-HHHHHHHHHHHHHHTT-HHHHHHHHHHHHHH--SHHHHHHHHHHHHHTT-HHHHHHHHHHHHHH-TT-HHHHHHHHHHHHHTT-HHHHHHHHHHHHHHHSS--HHHHHHHHHHHHHHHHHH----THHHHHHHHHHHHHHTTS----HHHHHHHHHHHHHHHHHHTT--